Protein AF-A0A2T4XGI4-F1 (afdb_monomer)

Solvent-accessible surface area (backbone atoms only — not comparable to full-atom values): 16717 Å² total; per-residue (Å²): 90,83,57,93,95,45,85,43,82,74,88,81,78,92,73,95,53,73,72,64,52,52,56,51,52,62,65,55,47,58,60,14,45,47,30,29,56,50,33,39,49,50,12,19,56,54,14,16,56,57,54,38,42,53,49,23,42,75,78,65,74,36,59,43,45,83,40,87,79,43,37,41,29,32,76,32,30,36,72,71,67,29,66,71,54,12,50,54,27,38,51,50,39,17,48,33,5,22,39,12,21,59,56,46,46,48,55,6,52,77,56,60,12,38,32,66,33,49,20,67,75,69,69,36,83,83,52,39,63,67,56,45,35,51,51,15,14,49,27,7,22,47,10,28,32,42,9,73,89,65,77,44,64,28,23,89,28,63,46,16,48,52,16,18,42,42,48,75,44,49,65,43,48,48,52,21,49,48,46,21,50,53,40,27,74,74,68,28,26,64,65,58,12,52,40,54,16,33,61,42,30,53,54,43,47,50,46,35,38,76,76,66,68,45,90,71,60,65,69,58,55,52,52,51,40,52,51,24,49,52,55,44,60,72,37,52,70,52,51,56,24,52,78,68,72,67,56,74,49,70,85,75,67,77,78,77,76,71,86,75,77,80,82,80,84,90,80,85,84,90,87,83,89,81,94,82,88,85,87,86,82,88,84,86,90,88,86,83,84,88,85,89,85,78,88,81,88,90,135

Mean predicted aligned error: 13.64 Å

Sequence (299 aa):
MWRAGRWYAPPITPNVTCKNTCKNTCRNLTPLMGATLFTLFLCYLAGAIPSSVWLGKLAYGKDVRDSGSGNAGATNTFRVLGRKAGTVVLLFDFFKGLAATLFISQLAYGWGGGHEAVSSSLGLSWFTETDFLIWCGLMAVLGHMFPVYIGFRGGKGAATACGMLYGIEPISISIALSIFLIVLFTSRYVSLASISSSAAYPFAQLALIYLFGVEIETSFFLFSSVIALMIILKHKSNIGRLMRGTERRVGSGKPGKGSGSDGSEGAGGAGVGSVGAGSEGAGGKGAGSAGAKGSGGTG

Structure (mmCIF, N/CA/C/O backbone):
data_AF-A0A2T4XGI4-F1
#
_entry.id   AF-A0A2T4XGI4-F1
#
loop_
_atom_site.group_PDB
_atom_site.id
_atom_site.type_symbol
_atom_site.label_atom_id
_atom_site.label_alt_id
_atom_site.label_comp_id
_atom_site.label_asym_id
_atom_site.label_entity_id
_atom_site.label_seq_id
_atom_site.pdbx_PDB_ins_code
_atom_site.Cartn_x
_atom_site.Cartn_y
_atom_site.Cartn_z
_atom_site.occupancy
_atom_site.B_iso_or_equiv
_atom_site.auth_seq_id
_atom_site.auth_comp_id
_atom_site.auth_asym_id
_atom_site.auth_atom_id
_atom_site.pdbx_PDB_model_num
ATOM 1 N N . MET A 1 1 ? 30.779 -4.115 -29.184 1.00 43.34 1 MET A N 1
ATOM 2 C CA . MET A 1 1 ? 32.159 -4.525 -28.822 1.00 43.34 1 MET A CA 1
ATOM 3 C C . MET A 1 1 ? 32.229 -4.635 -27.303 1.00 43.34 1 MET A C 1
ATOM 5 O O . MET A 1 1 ? 31.723 -3.738 -26.637 1.00 43.34 1 MET A O 1
ATOM 9 N N . TRP A 1 2 ? 32.754 -5.731 -26.749 1.00 29.92 2 TRP A N 1
ATOM 10 C CA . TRP A 1 2 ? 32.789 -5.950 -25.295 1.00 29.92 2 TRP A CA 1
ATOM 11 C C . TRP A 1 2 ? 34.100 -5.402 -24.712 1.00 29.92 2 TRP A C 1
ATOM 13 O O . TRP A 1 2 ? 35.181 -5.814 -25.131 1.00 29.92 2 TRP A O 1
ATOM 23 N N . ARG A 1 3 ? 34.010 -4.435 -23.791 1.00 41.09 3 ARG A N 1
ATOM 24 C CA . ARG A 1 3 ? 35.142 -3.885 -23.022 1.00 41.09 3 ARG A CA 1
ATOM 25 C C . ARG A 1 3 ? 34.662 -3.534 -21.610 1.00 41.09 3 ARG A C 1
ATOM 27 O O . ARG A 1 3 ? 33.606 -2.929 -21.461 1.00 41.09 3 ARG A O 1
ATOM 34 N N . ALA A 1 4 ? 35.447 -3.905 -20.594 1.00 43.88 4 ALA A N 1
ATOM 35 C CA . ALA A 1 4 ? 35.238 -3.554 -19.182 1.00 43.88 4 ALA A CA 1
ATOM 36 C C . ALA A 1 4 ? 33.822 -3.848 -18.629 1.00 43.88 4 ALA A C 1
ATOM 38 O O . ALA A 1 4 ? 33.201 -2.998 -17.995 1.00 43.88 4 ALA A O 1
ATOM 39 N N . GLY A 1 5 ? 33.293 -5.051 -18.886 1.00 40.59 5 GLY A N 1
ATOM 40 C CA . GLY A 1 5 ? 32.069 -5.537 -18.233 1.00 40.59 5 GLY A CA 1
ATOM 41 C C . GLY A 1 5 ? 30.752 -4.901 -18.698 1.00 40.59 5 GLY A C 1
ATOM 42 O O . GLY A 1 5 ? 29.711 -5.210 -18.128 1.00 40.59 5 GLY A O 1
ATOM 43 N N . ARG A 1 6 ? 30.754 -4.060 -19.741 1.00 37.72 6 ARG A N 1
ATOM 44 C CA . ARG A 1 6 ? 29.536 -3.497 -20.352 1.00 37.72 6 ARG A CA 1
ATOM 45 C C . ARG A 1 6 ? 29.503 -3.689 -21.867 1.00 37.72 6 ARG A C 1
ATOM 47 O O . ARG A 1 6 ? 30.536 -3.757 -22.538 1.00 37.72 6 ARG A O 1
ATOM 54 N N . TRP A 1 7 ? 28.289 -3.795 -22.404 1.00 38.31 7 TRP A N 1
ATOM 55 C CA . TRP A 1 7 ? 28.030 -3.876 -23.838 1.00 38.31 7 TRP A CA 1
ATOM 56 C C . TRP A 1 7 ? 27.999 -2.477 -24.455 1.00 38.31 7 TRP A C 1
ATOM 58 O O . TRP A 1 7 ? 27.169 -1.655 -24.085 1.00 38.31 7 TRP A O 1
ATOM 68 N N . TYR A 1 8 ? 28.884 -2.223 -25.423 1.00 40.72 8 TYR A N 1
ATOM 69 C CA . TYR A 1 8 ? 28.842 -1.018 -26.255 1.00 40.72 8 TYR A CA 1
ATOM 70 C C . TYR A 1 8 ? 28.304 -1.362 -27.648 1.00 40.72 8 TYR A C 1
ATOM 72 O O . TYR A 1 8 ? 28.866 -2.228 -28.338 1.00 40.72 8 TYR A O 1
ATOM 80 N N . ALA A 1 9 ? 27.230 -0.682 -28.061 1.00 40.56 9 ALA A N 1
ATOM 81 C CA . ALA A 1 9 ? 26.699 -0.743 -29.422 1.00 40.56 9 ALA A CA 1
ATOM 82 C C . ALA A 1 9 ? 27.684 -0.086 -30.418 1.00 40.56 9 ALA A C 1
ATOM 84 O O . ALA A 1 9 ? 28.335 0.899 -30.061 1.00 40.56 9 ALA A O 1
ATOM 85 N N . PRO A 1 10 ? 27.851 -0.627 -31.640 1.00 39.72 10 PRO A N 1
ATOM 86 C CA . PRO A 1 10 ? 28.714 -0.022 -32.655 1.00 39.72 10 PRO A CA 1
ATOM 87 C C . PRO A 1 10 ? 28.136 1.317 -33.157 1.00 39.72 10 PRO A C 1
ATOM 89 O O . PRO A 1 10 ? 26.918 1.506 -33.113 1.00 39.72 10 PRO A O 1
ATOM 92 N N . PRO A 1 11 ? 28.980 2.248 -33.645 1.00 40.28 11 PRO A N 1
ATOM 93 C CA . PRO A 1 11 ? 28.509 3.533 -34.148 1.00 40.28 11 PRO A CA 1
ATOM 94 C C . PRO A 1 11 ? 27.657 3.320 -35.405 1.00 40.28 11 PRO A C 1
ATOM 96 O O . PRO A 1 11 ? 28.089 2.682 -36.365 1.00 40.28 11 PRO A O 1
ATOM 99 N N . ILE A 1 12 ? 26.433 3.847 -35.382 1.00 48.16 12 ILE A N 1
ATOM 100 C CA . ILE A 1 12 ? 25.482 3.767 -36.492 1.00 48.16 12 ILE A CA 1
ATOM 101 C C . ILE A 1 12 ? 25.896 4.808 -37.539 1.00 48.16 12 ILE A C 1
ATOM 103 O O . ILE A 1 12 ? 25.844 6.009 -37.279 1.00 48.16 12 ILE A O 1
ATOM 107 N N . THR A 1 13 ? 26.315 4.361 -38.722 1.00 39.12 13 THR A N 1
ATOM 108 C CA . THR A 1 13 ? 26.478 5.241 -39.886 1.00 39.12 13 THR A CA 1
ATOM 109 C C . THR A 1 13 ? 25.100 5.646 -40.424 1.00 39.12 13 THR A C 1
ATOM 111 O O . THR A 1 13 ? 24.183 4.820 -40.457 1.00 39.12 13 THR A O 1
ATOM 114 N N . PRO A 1 14 ? 24.899 6.906 -40.852 1.00 49.31 14 PRO A N 1
ATOM 115 C CA . PRO A 1 14 ? 23.595 7.358 -41.302 1.00 49.31 14 PRO A CA 1
ATOM 116 C C . PRO A 1 14 ? 23.431 6.995 -42.778 1.00 49.31 14 PRO A C 1
ATOM 118 O O . PRO A 1 14 ? 24.026 7.633 -43.641 1.00 49.31 14 PRO A O 1
ATOM 121 N N . ASN A 1 15 ? 22.620 5.985 -43.099 1.00 41.28 15 ASN A N 1
ATOM 122 C CA . ASN A 1 15 ? 22.143 5.835 -44.473 1.00 41.28 15 ASN A CA 1
ATOM 123 C C . ASN A 1 15 ? 20.698 5.318 -44.556 1.00 41.28 15 ASN A C 1
ATOM 125 O O . ASN A 1 15 ? 20.366 4.219 -44.125 1.00 41.28 15 ASN A O 1
ATOM 129 N N . VAL A 1 16 ? 19.849 6.174 -45.135 1.00 45.56 16 VAL A N 1
ATOM 130 C CA . VAL A 1 16 ? 18.602 5.886 -45.867 1.00 45.56 16 VAL A CA 1
ATOM 131 C C . VAL A 1 16 ? 17.674 4.815 -45.263 1.00 45.56 16 VAL A C 1
ATOM 133 O O . VAL A 1 16 ? 17.470 3.758 -45.845 1.00 45.56 16 VAL A O 1
ATOM 136 N N . THR A 1 17 ? 17.030 5.080 -44.120 1.00 44.84 17 THR A N 1
ATOM 137 C CA . THR A 1 17 ? 15.883 4.249 -43.656 1.00 44.84 17 THR A CA 1
ATOM 138 C C . THR A 1 17 ? 14.854 4.991 -42.789 1.00 44.84 17 THR A C 1
ATOM 140 O O . THR A 1 17 ? 14.024 4.379 -42.128 1.00 44.84 17 THR A O 1
ATOM 143 N N . CYS A 1 18 ? 14.825 6.326 -42.805 1.00 46.09 18 CYS A N 1
ATOM 144 C CA . CYS A 1 18 ? 14.011 7.086 -41.844 1.00 46.09 18 CYS A CA 1
ATOM 145 C C . CYS A 1 18 ? 12.478 6.921 -42.026 1.00 46.09 18 CYS A C 1
ATOM 147 O O . CYS A 1 18 ? 11.729 6.982 -41.054 1.00 46.09 18 CYS A O 1
ATOM 149 N N . LYS A 1 19 ? 11.973 6.632 -43.239 1.00 40.97 19 LYS A N 1
ATOM 150 C CA . LYS A 1 19 ? 10.514 6.527 -43.488 1.00 40.97 19 LYS A CA 1
ATOM 151 C C . LYS A 1 19 ? 9.885 5.175 -43.123 1.00 40.97 19 LYS A C 1
ATOM 153 O O . LYS A 1 19 ? 8.769 5.156 -42.609 1.00 40.97 19 LYS A O 1
ATOM 158 N N . ASN A 1 20 ? 10.576 4.060 -43.365 1.00 43.47 20 ASN A N 1
ATOM 159 C CA . ASN A 1 20 ? 10.018 2.722 -43.120 1.00 43.47 20 ASN A CA 1
ATOM 160 C C . ASN A 1 20 ? 10.212 2.272 -41.665 1.00 43.47 20 ASN A C 1
ATOM 162 O O . ASN A 1 20 ? 9.322 1.641 -41.100 1.00 43.47 20 ASN A O 1
ATOM 166 N N . THR A 1 21 ? 11.313 2.678 -41.027 1.00 47.81 21 THR A N 1
ATOM 167 C CA . THR A 1 21 ? 11.555 2.411 -39.603 1.00 47.81 21 THR A CA 1
ATOM 168 C C . THR A 1 21 ? 10.576 3.190 -38.726 1.00 47.81 21 THR A C 1
ATOM 170 O O . THR A 1 21 ? 9.969 2.602 -37.845 1.00 47.81 21 THR A O 1
ATOM 173 N N . CYS A 1 22 ? 10.293 4.462 -39.032 1.00 46.75 22 CYS A N 1
ATOM 174 C CA . CYS A 1 22 ? 9.324 5.260 -38.270 1.00 46.75 22 CYS A CA 1
ATOM 175 C C . CYS A 1 22 ? 7.896 4.672 -38.330 1.00 46.75 22 CYS A C 1
ATOM 177 O O . CYS A 1 22 ? 7.225 4.555 -37.308 1.00 46.75 22 CYS A O 1
ATOM 179 N N . LYS A 1 23 ? 7.456 4.184 -39.502 1.00 42.03 23 LYS A N 1
ATOM 180 C CA . LYS A 1 23 ? 6.147 3.517 -39.649 1.00 42.03 23 LYS A CA 1
ATOM 181 C C . LYS A 1 23 ? 6.052 2.185 -38.896 1.00 42.03 23 LYS A C 1
ATOM 183 O O . LYS A 1 23 ? 5.007 1.907 -38.317 1.00 42.03 23 LYS A O 1
ATOM 188 N N . ASN A 1 24 ? 7.111 1.375 -38.888 1.00 45.38 24 ASN A N 1
ATOM 189 C CA . ASN A 1 24 ? 7.116 0.087 -38.186 1.00 45.38 24 ASN A CA 1
ATOM 190 C C . ASN A 1 24 ? 7.295 0.247 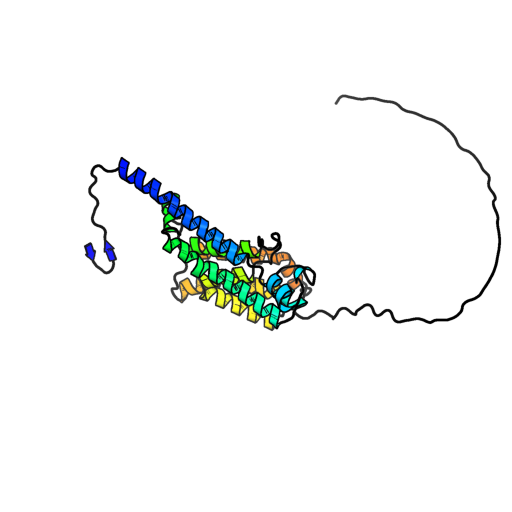-36.668 1.00 45.38 24 ASN A C 1
ATOM 192 O O . ASN A 1 24 ? 6.647 -0.467 -35.908 1.00 45.38 24 ASN A O 1
ATOM 196 N N . THR A 1 25 ? 8.079 1.230 -36.218 1.00 50.91 25 THR A N 1
ATOM 197 C CA . THR A 1 25 ? 8.202 1.590 -34.799 1.00 50.91 25 THR A CA 1
ATOM 198 C C . THR A 1 25 ? 6.865 2.110 -34.260 1.00 50.91 25 THR A C 1
ATOM 200 O O . THR A 1 25 ? 6.345 1.551 -33.301 1.00 50.91 25 THR A O 1
ATOM 203 N N . CYS A 1 26 ? 6.203 3.060 -34.934 1.00 48.06 26 CYS A N 1
ATOM 204 C CA . CYS A 1 26 ? 4.871 3.530 -34.519 1.00 48.06 26 CYS A CA 1
ATOM 205 C C . CYS A 1 26 ? 3.787 2.434 -34.545 1.00 48.06 26 CYS A C 1
ATOM 207 O O . CYS A 1 26 ? 2.858 2.482 -33.743 1.00 48.06 26 CYS A O 1
ATOM 209 N N . ARG A 1 27 ? 3.893 1.438 -35.438 1.00 50.53 27 ARG A N 1
ATOM 210 C CA . ARG A 1 27 ? 2.933 0.323 -35.541 1.00 50.53 27 ARG A CA 1
ATOM 211 C C . ARG A 1 27 ? 3.130 -0.751 -34.461 1.00 50.53 27 ARG A C 1
ATOM 213 O O . ARG A 1 27 ? 2.172 -1.447 -34.139 1.00 50.53 27 ARG A O 1
ATOM 220 N N . ASN A 1 28 ? 4.330 -0.851 -33.890 1.00 55.06 28 ASN A N 1
ATOM 221 C CA . ASN A 1 28 ? 4.639 -1.773 -32.797 1.00 55.06 28 ASN A CA 1
ATOM 222 C C . ASN A 1 28 ? 4.495 -1.132 -31.409 1.00 55.06 28 ASN A C 1
ATOM 224 O O . ASN A 1 28 ? 4.366 -1.866 -30.444 1.00 55.06 28 ASN A O 1
ATOM 228 N N . LEU A 1 29 ? 4.457 0.199 -31.278 1.00 59.03 29 LEU A N 1
ATOM 229 C CA . LEU A 1 29 ? 4.291 0.869 -29.977 1.00 59.03 29 LEU A CA 1
ATOM 230 C C . LEU A 1 29 ? 2.862 0.767 -29.405 1.00 59.03 29 LEU A C 1
ATOM 232 O O . LEU A 1 29 ? 2.684 0.661 -28.192 1.00 59.03 29 LEU A O 1
ATOM 236 N N . THR A 1 30 ? 1.833 0.747 -30.257 1.00 67.12 30 THR A N 1
ATOM 237 C CA . THR A 1 30 ? 0.426 0.637 -29.832 1.00 67.12 30 THR A CA 1
ATOM 238 C C . THR A 1 30 ? 0.085 -0.655 -29.071 1.00 67.12 30 THR A C 1
ATOM 240 O O . THR A 1 30 ? -0.559 -0.545 -28.024 1.00 67.12 30 THR A O 1
ATOM 243 N N . PRO A 1 31 ? 0.507 -1.868 -29.491 1.00 72.75 31 PRO A N 1
ATOM 244 C CA . PRO A 1 31 ? 0.270 -3.077 -28.700 1.00 72.75 31 PRO A CA 1
ATOM 245 C C . PRO A 1 31 ? 1.057 -3.099 -27.378 1.00 72.75 31 PRO A C 1
ATOM 247 O O . PRO A 1 31 ? 0.547 -3.626 -26.392 1.00 72.75 31 PRO A O 1
ATOM 250 N N . LEU A 1 32 ? 2.241 -2.474 -27.315 1.00 82.06 32 LEU A N 1
ATOM 251 C CA . LEU A 1 32 ? 3.064 -2.425 -26.094 1.00 82.06 32 LEU A CA 1
ATOM 252 C C . LEU A 1 32 ? 2.442 -1.502 -25.037 1.00 82.06 32 LEU A C 1
ATOM 254 O O . LEU A 1 32 ? 2.335 -1.874 -23.869 1.00 82.06 32 LEU A O 1
ATOM 258 N N . MET A 1 33 ? 1.930 -0.336 -25.451 1.00 86.31 33 MET A N 1
ATOM 259 C CA . MET A 1 33 ? 1.117 0.512 -24.569 1.00 86.31 33 MET A CA 1
ATOM 260 C C . MET A 1 33 ? -0.158 -0.208 -24.111 1.00 86.31 33 MET A C 1
ATOM 262 O O . MET A 1 33 ? -0.546 -0.093 -22.947 1.00 86.31 33 MET A O 1
ATOM 266 N N . GLY A 1 34 ? -0.787 -0.979 -25.004 1.00 90.31 34 GLY A N 1
ATOM 267 C CA . GLY A 1 34 ? -1.936 -1.823 -24.678 1.00 90.31 34 GLY A CA 1
ATOM 268 C C . GLY A 1 34 ? -1.628 -2.825 -23.563 1.00 90.31 34 GLY A C 1
ATOM 269 O O . GLY A 1 34 ? -2.397 -2.920 -22.607 1.00 90.31 34 GLY A O 1
ATOM 270 N N . ALA A 1 35 ? -0.480 -3.504 -23.627 1.00 91.81 35 ALA A N 1
ATOM 271 C CA . ALA A 1 35 ? -0.028 -4.431 -22.589 1.00 91.81 35 ALA A CA 1
ATOM 272 C C . ALA A 1 35 ? 0.182 -3.742 -21.229 1.00 91.81 35 ALA A C 1
ATOM 274 O O . ALA A 1 35 ? -0.249 -4.266 -20.196 1.00 91.81 35 ALA A O 1
ATOM 275 N N . THR A 1 36 ? 0.781 -2.547 -21.214 1.00 93.75 36 THR A N 1
ATOM 276 C CA . THR A 1 36 ? 0.968 -1.757 -19.985 1.00 93.75 36 THR A CA 1
ATOM 277 C C . THR A 1 36 ? -0.372 -1.366 -19.361 1.00 93.75 36 THR A C 1
ATOM 279 O O . THR A 1 36 ? -0.598 -1.611 -18.175 1.00 93.75 36 THR A O 1
ATOM 282 N N . LEU A 1 37 ? -1.290 -0.803 -20.152 1.00 95.06 37 LEU A N 1
ATOM 283 C CA . LEU A 1 37 ? -2.614 -0.389 -19.670 1.00 95.06 37 LEU A CA 1
ATOM 284 C C . LEU A 1 37 ? -3.445 -1.579 -19.190 1.00 95.06 37 LEU A C 1
ATOM 286 O O . LEU A 1 37 ? -4.099 -1.503 -18.149 1.00 95.06 37 LEU A O 1
ATOM 290 N N . PHE A 1 38 ? -3.390 -2.693 -19.917 1.00 96.06 38 PHE A N 1
ATOM 291 C CA . PHE A 1 38 ? -4.077 -3.915 -19.527 1.00 96.06 38 PHE A CA 1
ATOM 292 C C . PHE A 1 38 ? -3.523 -4.472 -18.211 1.00 96.06 38 PHE A C 1
ATOM 294 O O . PHE A 1 38 ? -4.295 -4.849 -17.334 1.00 96.06 38 PHE A O 1
ATOM 301 N N . THR A 1 39 ? -2.206 -4.426 -18.005 1.00 97.38 39 THR A N 1
ATOM 302 C CA . THR A 1 39 ? -1.589 -4.836 -16.734 1.00 97.38 39 THR A CA 1
ATOM 303 C C . THR A 1 39 ? -2.027 -3.942 -15.572 1.00 97.38 39 THR A C 1
ATOM 305 O O . THR A 1 39 ? -2.404 -4.453 -14.519 1.00 97.38 39 THR A O 1
ATOM 308 N N . LEU A 1 40 ? -2.069 -2.617 -15.758 1.00 98.00 40 LEU A N 1
ATOM 309 C CA . LEU A 1 40 ? -2.595 -1.691 -14.743 1.00 98.00 40 LEU A CA 1
ATOM 310 C C . LEU A 1 40 ? -4.056 -2.000 -14.388 1.00 98.00 40 LEU A C 1
ATOM 312 O O . LEU A 1 40 ? -4.435 -1.971 -13.214 1.00 98.00 40 LEU A O 1
ATOM 316 N N . PHE A 1 41 ? -4.864 -2.354 -15.387 1.00 98.19 41 PHE A N 1
ATOM 317 C CA . PHE A 1 41 ? -6.237 -2.799 -15.176 1.00 98.19 41 PHE A CA 1
ATOM 318 C C . PHE A 1 41 ? -6.309 -4.118 -14.386 1.00 98.19 41 PHE A C 1
ATOM 320 O O . PHE A 1 41 ? -7.107 -4.225 -13.454 1.00 98.19 41 PHE A O 1
ATOM 327 N N . LEU A 1 42 ? -5.442 -5.095 -14.672 1.00 98.25 42 LEU A N 1
ATOM 328 C CA . LEU A 1 42 ? -5.346 -6.333 -13.887 1.00 98.25 42 LEU A CA 1
ATOM 329 C C . LEU A 1 42 ? -4.936 -6.064 -12.431 1.00 98.25 42 LEU A C 1
ATOM 331 O O . LEU A 1 42 ? -5.526 -6.642 -11.516 1.00 98.25 42 LEU A O 1
ATOM 335 N N . CYS A 1 43 ? -3.994 -5.146 -12.193 1.00 98.56 43 CYS A N 1
ATOM 336 C CA . CYS A 1 43 ? -3.622 -4.704 -10.845 1.00 98.56 43 CYS A CA 1
ATOM 337 C C . CYS A 1 43 ? -4.825 -4.113 -10.091 1.00 98.56 43 CYS A C 1
ATOM 339 O O . CYS A 1 43 ? -5.050 -4.447 -8.924 1.00 98.56 43 CYS A O 1
ATOM 341 N N . TYR A 1 44 ? -5.641 -3.293 -10.763 1.00 98.69 44 TYR A N 1
ATOM 342 C CA . TYR A 1 44 ? -6.895 -2.780 -10.205 1.00 98.69 44 TYR A CA 1
ATOM 343 C C . TYR A 1 44 ? -7.871 -3.909 -9.854 1.00 98.69 44 TYR A C 1
ATOM 345 O O . TYR A 1 44 ? -8.379 -3.949 -8.731 1.00 98.69 44 TYR A O 1
ATOM 353 N N . LEU A 1 45 ? -8.104 -4.857 -10.767 1.00 98.50 45 LEU A N 1
ATOM 354 C CA . LEU A 1 45 ? -9.023 -5.977 -10.539 1.00 98.50 45 LEU A CA 1
ATOM 355 C C . LEU A 1 45 ? -8.578 -6.885 -9.388 1.00 98.50 45 LEU A C 1
ATOM 357 O O . LEU A 1 45 ? -9.421 -7.326 -8.603 1.00 98.50 45 LEU A O 1
ATOM 361 N N . ALA A 1 46 ? -7.273 -7.132 -9.259 1.00 98.31 46 ALA A N 1
ATOM 362 C CA . ALA A 1 46 ? -6.703 -7.889 -8.149 1.00 98.31 46 ALA A CA 1
ATOM 363 C C . ALA A 1 46 ? -6.863 -7.143 -6.814 1.00 98.31 46 ALA A C 1
ATOM 365 O O . ALA A 1 46 ? -7.289 -7.721 -5.811 1.00 98.31 46 ALA A O 1
ATOM 366 N N . GLY A 1 47 ? -6.603 -5.833 -6.799 1.00 97.75 47 GLY A N 1
ATOM 367 C CA . GLY A 1 47 ? -6.853 -4.987 -5.633 1.00 97.75 47 GLY A CA 1
ATOM 368 C C . GLY A 1 47 ? -8.331 -4.907 -5.243 1.00 97.75 47 GLY A C 1
ATOM 369 O O . GLY A 1 47 ? -8.661 -4.872 -4.053 1.00 97.75 47 GLY A O 1
ATOM 370 N N . ALA A 1 48 ? -9.223 -4.941 -6.235 1.00 98.00 48 ALA A N 1
ATOM 371 C CA . ALA A 1 48 ? -10.669 -4.867 -6.067 1.00 98.00 48 ALA A CA 1
ATOM 372 C C . ALA A 1 48 ? -11.282 -6.090 -5.384 1.00 98.00 48 ALA A C 1
ATOM 374 O O . ALA A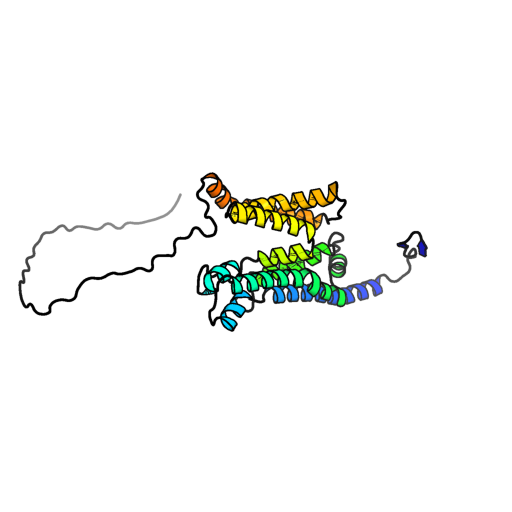 1 48 ? -12.425 -6.003 -4.940 1.00 98.00 48 ALA A O 1
ATOM 375 N N . ILE A 1 49 ? -10.546 -7.198 -5.230 1.00 97.94 49 ILE A N 1
ATOM 376 C CA . ILE A 1 49 ? -11.040 -8.386 -4.527 1.00 97.94 49 ILE A CA 1
ATOM 377 C C . ILE A 1 49 ? -11.461 -7.994 -3.092 1.00 97.94 49 ILE A C 1
ATOM 379 O O . ILE A 1 49 ? -10.613 -7.577 -2.284 1.00 97.94 49 ILE A O 1
ATOM 383 N N . PRO A 1 50 ? -12.761 -8.105 -2.748 1.00 95.62 50 PRO A N 1
ATOM 384 C CA . PRO A 1 50 ? -13.320 -7.587 -1.506 1.00 95.62 50 PRO A CA 1
ATOM 385 C C . PRO A 1 50 ? -13.199 -8.634 -0.391 1.00 95.62 50 PRO A C 1
ATOM 387 O O . PRO A 1 50 ? -14.192 -9.173 0.103 1.00 95.62 50 PRO A O 1
ATOM 390 N N . SER A 1 51 ? -11.956 -8.906 0.004 1.00 96.38 51 SER A N 1
ATOM 391 C CA . SER A 1 51 ? -11.546 -9.920 0.989 1.00 96.38 51 SER A CA 1
ATOM 392 C C . SER A 1 51 ? -12.439 -9.973 2.238 1.00 96.38 51 SER A C 1
ATOM 394 O O . SER A 1 51 ? -12.887 -11.043 2.643 1.00 96.38 51 SER A O 1
ATOM 396 N N . SER A 1 52 ? -12.763 -8.817 2.821 1.00 95.94 52 SER A N 1
ATOM 397 C CA . SER A 1 52 ? -13.584 -8.707 4.031 1.00 95.94 52 SER A CA 1
ATOM 398 C C . SER A 1 52 ? -15.053 -9.091 3.830 1.00 95.94 52 SER A C 1
ATOM 400 O O . SER A 1 52 ? -15.643 -9.718 4.711 1.00 95.94 52 SER A O 1
ATOM 402 N N . VAL A 1 53 ? -15.635 -8.753 2.676 1.00 96.25 53 VAL A N 1
ATOM 403 C CA . VAL A 1 53 ? -17.031 -9.064 2.339 1.00 96.25 53 VAL A CA 1
ATOM 404 C C . VAL A 1 53 ? -17.163 -10.532 1.965 1.00 96.25 53 VAL A C 1
ATOM 406 O O . VAL A 1 53 ? -18.070 -11.200 2.455 1.00 96.25 53 VAL A O 1
ATOM 409 N N . TRP A 1 54 ? -16.251 -11.052 1.138 1.00 95.94 54 TRP A N 1
ATOM 410 C CA . TRP A 1 54 ? -16.249 -12.466 0.761 1.00 95.94 54 TRP A CA 1
ATOM 411 C C . TRP A 1 54 ? -16.018 -13.362 1.971 1.00 95.94 54 TRP A C 1
ATOM 413 O O . TRP A 1 54 ? -16.812 -14.270 2.196 1.00 95.94 54 TRP A O 1
ATOM 423 N N . LEU A 1 55 ? -15.015 -13.065 2.807 1.00 96.31 55 LEU A N 1
ATOM 424 C CA . LEU A 1 55 ? -14.789 -13.835 4.030 1.00 96.31 55 LEU A CA 1
ATOM 425 C C . LEU A 1 55 ? -16.005 -13.775 4.963 1.00 96.31 55 LEU A C 1
ATOM 427 O O . LEU A 1 55 ? -16.425 -14.805 5.481 1.00 96.31 55 LEU A O 1
ATOM 431 N N . GLY A 1 56 ? -16.593 -12.592 5.163 1.00 95.00 56 GLY A N 1
ATOM 432 C CA . GLY A 1 56 ? -17.769 -12.440 6.018 1.00 95.00 56 GLY A CA 1
ATOM 433 C C . GLY A 1 56 ? -18.976 -13.236 5.522 1.00 95.00 56 GLY A C 1
ATOM 434 O O . GLY A 1 56 ? -19.587 -13.972 6.297 1.00 95.00 56 GLY A O 1
ATOM 435 N N . LYS A 1 57 ? -19.299 -13.146 4.228 1.00 94.62 57 LYS A N 1
ATOM 436 C CA . LYS A 1 57 ? -20.450 -13.852 3.649 1.00 94.62 57 LYS A CA 1
ATOM 437 C C . LYS A 1 57 ? -20.235 -15.361 3.588 1.00 94.62 57 LYS A C 1
ATOM 439 O O . LYS A 1 57 ? -21.130 -16.099 3.977 1.00 94.62 57 LYS A O 1
ATOM 444 N N . LEU A 1 58 ? -19.062 -15.808 3.141 1.00 94.62 58 LEU A N 1
ATOM 445 C CA . LEU A 1 58 ? -18.790 -17.228 2.905 1.00 94.62 58 LEU A CA 1
ATOM 446 C C . LEU A 1 58 ? -18.521 -18.002 4.199 1.00 94.62 58 LEU A C 1
ATOM 448 O O . LEU A 1 58 ? -19.016 -19.111 4.348 1.00 94.62 58 LEU A O 1
ATOM 452 N N . ALA A 1 59 ? -17.755 -17.433 5.136 1.00 94.00 59 ALA A N 1
ATOM 453 C CA . ALA A 1 59 ? -17.363 -18.146 6.355 1.00 94.00 59 ALA A CA 1
ATOM 454 C C . ALA A 1 59 ? -18.258 -17.838 7.567 1.00 94.00 59 ALA A C 1
ATOM 456 O O . ALA A 1 59 ? -18.290 -18.627 8.508 1.00 94.00 59 ALA A O 1
ATOM 457 N N . TYR A 1 60 ? -18.970 -16.703 7.570 1.00 93.06 60 TYR A N 1
ATOM 458 C CA . TYR A 1 60 ? -19.757 -16.247 8.726 1.00 93.06 60 TYR A CA 1
ATOM 459 C C . TYR A 1 60 ? -21.215 -15.887 8.396 1.00 93.06 60 TYR A C 1
ATOM 461 O O . TYR A 1 60 ? -21.952 -15.498 9.302 1.00 93.06 60 TYR A O 1
ATOM 469 N N . GLY A 1 61 ? -21.639 -15.976 7.128 1.00 93.06 61 GLY A N 1
ATOM 470 C CA . GLY A 1 61 ? -23.000 -15.638 6.699 1.00 93.06 61 GLY A CA 1
ATOM 471 C C . GLY A 1 61 ? -23.392 -14.168 6.896 1.00 93.06 61 GLY A C 1
ATOM 472 O O . GLY A 1 61 ? -24.580 -13.860 6.932 1.00 93.06 61 GLY A O 1
ATOM 473 N N . LYS A 1 62 ? -22.427 -13.250 7.067 1.00 90.81 62 LYS A N 1
ATOM 474 C CA . LYS A 1 62 ? -22.680 -11.830 7.380 1.00 90.81 62 LYS A CA 1
ATOM 475 C C . LYS A 1 62 ? -21.851 -10.900 6.502 1.00 90.81 62 LYS A C 1
ATOM 477 O O . LYS A 1 62 ? -20.636 -11.057 6.402 1.00 90.81 62 LYS A O 1
ATOM 482 N N . ASP A 1 63 ? -22.475 -9.879 5.919 1.00 94.31 63 ASP A N 1
ATOM 483 C CA . ASP A 1 63 ? -21.727 -8.786 5.293 1.00 94.31 63 ASP A CA 1
ATOM 484 C C . ASP A 1 63 ? -21.175 -7.866 6.390 1.00 94.31 63 ASP A C 1
ATOM 486 O O . ASP A 1 63 ? -21.913 -7.302 7.197 1.00 94.31 63 ASP A O 1
ATOM 490 N N . VAL A 1 64 ? -19.851 -7.704 6.438 1.00 93.38 64 VAL A N 1
ATOM 491 C CA . VAL A 1 64 ? -19.199 -6.858 7.449 1.00 93.38 64 VAL A CA 1
ATOM 492 C C . VAL A 1 64 ? -19.610 -5.389 7.345 1.00 93.38 64 VAL A C 1
ATOM 494 O O . VAL A 1 64 ? -19.448 -4.648 8.314 1.00 93.38 64 VAL A O 1
ATOM 497 N N . ARG A 1 65 ? -20.124 -4.947 6.191 1.00 93.56 65 ARG A N 1
ATOM 498 C CA . ARG A 1 65 ? -20.550 -3.559 5.958 1.00 93.56 65 ARG A CA 1
ATOM 499 C C . ARG A 1 65 ? -21.864 -3.207 6.652 1.00 93.56 65 ARG A C 1
ATOM 501 O O . ARG A 1 65 ? -22.102 -2.032 6.903 1.00 93.56 65 ARG A O 1
ATOM 508 N N . ASP A 1 66 ? -22.654 -4.199 7.045 1.00 93.38 66 ASP A N 1
ATOM 509 C CA . ASP A 1 66 ? -23.931 -3.973 7.733 1.00 93.38 66 ASP A CA 1
ATOM 510 C C . ASP A 1 66 ? -23.739 -3.769 9.246 1.00 93.38 66 ASP A C 1
ATOM 512 O O . ASP A 1 66 ? -24.691 -3.715 10.021 1.00 93.38 66 ASP A O 1
ATOM 516 N N . SER A 1 67 ? -22.491 -3.710 9.718 1.00 92.19 67 SER A N 1
ATOM 517 C CA . SER A 1 67 ? -22.162 -3.635 11.140 1.00 92.19 67 SER A CA 1
ATOM 518 C C . SER A 1 67 ? -20.875 -2.850 11.410 1.00 92.19 67 SER A C 1
ATOM 520 O O . SER A 1 67 ? -20.022 -2.630 10.542 1.00 92.19 67 SER A O 1
ATOM 522 N N . GLY A 1 68 ? -20.711 -2.425 12.665 1.00 88.69 68 GLY A N 1
ATOM 523 C CA . GLY A 1 68 ? -19.528 -1.700 13.118 1.00 88.69 68 GLY A CA 1
ATOM 524 C C . GLY A 1 68 ? -19.397 -0.325 12.459 1.00 88.69 68 GLY A C 1
ATOM 525 O O . GLY A 1 68 ? -20.246 0.540 12.622 1.00 88.69 68 GLY A O 1
ATOM 526 N N . SER A 1 69 ? -18.292 -0.105 11.747 1.00 84.69 69 SER A N 1
ATOM 527 C CA . SER A 1 69 ? -18.025 1.147 11.019 1.00 84.69 69 SER A CA 1
ATOM 528 C C . SER A 1 69 ? -18.582 1.179 9.594 1.00 84.69 69 SER A C 1
ATOM 530 O O . SER A 1 69 ? -18.395 2.181 8.911 1.00 84.69 69 SER A O 1
ATOM 532 N N . GLY A 1 70 ? -19.140 0.067 9.112 1.00 88.88 70 GLY A N 1
ATOM 533 C CA . GLY A 1 70 ? -19.636 -0.085 7.742 1.00 88.88 70 GLY A CA 1
ATOM 534 C C . GLY A 1 70 ? -18.572 -0.174 6.638 1.00 88.88 70 GLY A C 1
ATOM 535 O O . GLY A 1 70 ? -18.903 -0.395 5.479 1.00 88.88 70 GLY A O 1
ATOM 536 N N . ASN A 1 71 ? -17.281 -0.047 6.969 1.00 90.50 71 ASN A N 1
ATOM 537 C CA . ASN A 1 71 ? -16.193 -0.154 5.990 1.00 90.50 71 ASN A CA 1
ATOM 538 C C . ASN A 1 71 ? -15.842 -1.615 5.664 1.00 90.50 71 ASN A C 1
ATOM 540 O O . ASN A 1 71 ? -15.758 -2.455 6.565 1.00 90.50 71 ASN A O 1
ATOM 544 N N . ALA A 1 72 ? -15.504 -1.889 4.401 1.00 92.06 72 ALA A N 1
ATOM 545 C CA . ALA A 1 72 ? -15.070 -3.205 3.925 1.00 92.06 72 ALA A CA 1
ATOM 546 C C . ALA A 1 72 ? -13.556 -3.436 4.116 1.00 92.06 72 ALA A C 1
ATOM 548 O O . ALA A 1 72 ? -12.827 -3.680 3.158 1.00 92.06 72 ALA A O 1
ATOM 549 N N . GLY A 1 73 ? -13.057 -3.356 5.354 1.00 92.50 73 GLY A N 1
ATOM 550 C CA . GLY A 1 73 ? -11.632 -3.570 5.640 1.00 92.50 73 GLY A CA 1
ATOM 551 C C . GLY A 1 73 ? -11.354 -4.233 6.987 1.00 92.50 73 GLY A C 1
ATOM 552 O O . GLY A 1 73 ? -12.226 -4.298 7.857 1.00 92.50 73 GLY A O 1
ATOM 553 N N . ALA A 1 74 ? -10.104 -4.666 7.180 1.00 93.00 74 ALA A N 1
ATOM 554 C CA . ALA A 1 74 ? -9.668 -5.467 8.328 1.00 93.00 74 ALA A CA 1
ATOM 555 C C . ALA A 1 74 ? -10.083 -4.900 9.694 1.00 93.00 74 ALA A C 1
ATOM 557 O O . ALA A 1 74 ? -10.565 -5.638 10.545 1.00 93.00 74 ALA A O 1
ATOM 558 N N . THR A 1 75 ? -9.962 -3.586 9.923 1.00 89.94 75 THR A N 1
ATOM 559 C CA . THR A 1 75 ? -10.341 -2.973 11.212 1.00 89.94 75 THR A CA 1
ATOM 560 C C . THR A 1 75 ? -11.820 -3.164 11.543 1.00 89.94 75 THR A C 1
ATOM 562 O O . THR A 1 75 ? -12.171 -3.297 12.713 1.00 89.94 75 THR A O 1
ATOM 565 N N . ASN A 1 76 ? -12.701 -3.155 10.541 1.00 92.06 76 ASN A N 1
ATOM 566 C CA . ASN A 1 76 ? -14.115 -3.427 10.766 1.00 92.06 76 ASN A CA 1
ATOM 567 C C . ASN A 1 76 ? -14.347 -4.921 11.001 1.00 92.06 76 ASN A C 1
ATOM 569 O O . ASN A 1 76 ? -15.021 -5.289 11.957 1.00 92.06 76 ASN A O 1
ATOM 573 N N . THR A 1 77 ? -13.687 -5.776 10.219 1.00 95.00 77 THR A N 1
ATOM 574 C CA . THR A 1 77 ? -13.702 -7.231 10.413 1.00 95.00 77 THR A CA 1
ATOM 575 C C . THR A 1 77 ? -13.246 -7.630 11.819 1.00 95.00 77 THR A C 1
ATOM 577 O O . THR A 1 77 ? -13.908 -8.439 12.459 1.00 95.00 77 THR A O 1
ATOM 580 N N . PHE A 1 78 ? -12.193 -7.004 12.358 1.00 92.62 78 PHE A N 1
ATOM 581 C CA . PHE A 1 78 ? -11.740 -7.209 13.73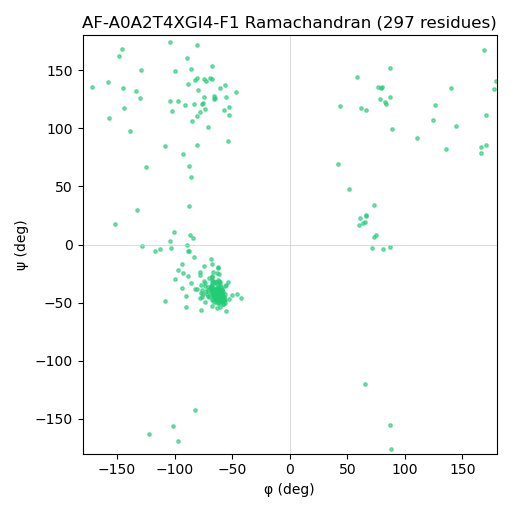9 1.00 92.62 78 PHE A CA 1
ATOM 582 C C . PHE A 1 78 ? -12.836 -6.927 14.774 1.00 92.62 78 PHE A C 1
ATOM 584 O O . PHE A 1 78 ? -12.890 -7.606 15.797 1.00 92.62 78 PHE A O 1
ATOM 591 N N . ARG A 1 79 ? -13.698 -5.933 14.519 1.00 88.88 79 ARG A N 1
ATOM 592 C CA . ARG A 1 79 ? -14.807 -5.562 15.413 1.00 88.88 79 ARG A CA 1
ATOM 593 C C . ARG A 1 79 ? -16.020 -6.474 15.259 1.00 88.88 79 ARG A C 1
ATOM 595 O O . ARG A 1 79 ? -16.661 -6.764 16.258 1.00 88.88 79 ARG A O 1
ATOM 602 N N . VAL A 1 80 ? -16.339 -6.881 14.031 1.00 93.56 80 VAL A N 1
ATOM 603 C CA . VAL A 1 80 ? -17.576 -7.614 13.712 1.00 93.56 80 VAL A CA 1
ATOM 604 C C . VAL A 1 80 ? -17.395 -9.130 13.827 1.00 93.56 80 VAL A C 1
ATOM 606 O O . VAL A 1 80 ? -18.242 -9.803 14.402 1.00 93.56 80 VAL A O 1
ATOM 609 N N . LEU A 1 81 ? -16.293 -9.671 13.298 1.00 93.88 81 LEU A N 1
ATOM 610 C CA . LEU A 1 81 ? -16.036 -11.116 13.180 1.00 93.88 81 LEU A CA 1
ATOM 611 C C . LEU A 1 81 ? -14.876 -11.602 14.070 1.00 93.88 81 LEU A C 1
ATOM 613 O O . LEU A 1 81 ? -14.591 -12.796 14.143 1.00 93.88 81 LEU A O 1
ATOM 617 N N . GLY A 1 82 ? -14.201 -10.683 14.765 1.00 93.50 82 GLY A N 1
ATOM 618 C CA . GLY A 1 82 ? -13.152 -10.992 15.733 1.00 93.50 82 GLY A CA 1
ATOM 619 C C . GLY A 1 82 ? -11.743 -11.113 15.145 1.00 93.50 82 GLY A C 1
ATOM 620 O O . GLY A 1 82 ? -11.484 -10.855 13.967 1.00 93.50 82 GLY A O 1
ATOM 621 N N . ARG A 1 83 ? -10.791 -11.486 16.014 1.00 93.44 83 ARG A N 1
ATOM 622 C CA . ARG A 1 83 ? -9.345 -11.436 15.728 1.00 93.44 83 ARG A CA 1
ATOM 623 C C . ARG A 1 83 ? -8.910 -12.339 14.579 1.00 93.44 83 ARG A C 1
ATOM 625 O O . ARG A 1 83 ? -8.160 -11.886 13.727 1.00 93.44 83 ARG A O 1
ATOM 632 N N . LYS A 1 84 ? -9.404 -13.580 14.523 1.00 95.38 84 LYS A N 1
ATOM 633 C CA . LYS A 1 84 ? -9.018 -14.540 13.475 1.00 95.38 84 LYS A CA 1
ATOM 634 C C . LYS A 1 84 ? -9.387 -14.022 12.079 1.00 95.38 84 LYS A C 1
ATOM 636 O O . LYS A 1 84 ? -8.512 -13.880 11.232 1.00 95.38 84 LYS A O 1
ATOM 641 N N . ALA A 1 85 ? -10.652 -13.651 11.876 1.00 95.75 85 ALA A N 1
ATOM 642 C CA . ALA A 1 85 ? -11.131 -13.123 10.600 1.00 95.75 85 ALA A CA 1
ATOM 643 C C . ALA A 1 85 ? -10.448 -11.799 10.220 1.00 95.75 85 ALA A C 1
ATOM 645 O O . ALA A 1 85 ? -10.038 -11.619 9.076 1.00 95.75 85 ALA A O 1
ATOM 646 N N . GLY A 1 86 ? -10.284 -10.882 11.180 1.00 96.06 86 GLY A N 1
ATOM 647 C CA . GLY A 1 86 ? -9.605 -9.609 10.936 1.00 96.06 86 GLY A CA 1
ATOM 648 C C . GLY A 1 86 ? -8.154 -9.777 10.480 1.00 96.06 86 GLY A C 1
ATOM 649 O O . GLY A 1 86 ? -7.740 -9.092 9.547 1.00 96.06 86 GLY A O 1
ATOM 650 N N . THR A 1 87 ? -7.407 -10.717 11.070 1.00 95.81 87 THR A N 1
ATOM 651 C CA . THR A 1 87 ? -6.023 -11.013 10.665 1.00 95.81 87 THR A CA 1
ATOM 652 C C . THR A 1 87 ? -5.957 -11.603 9.259 1.00 95.81 87 THR A C 1
ATOM 654 O O . THR A 1 87 ? -5.120 -11.174 8.472 1.00 95.81 87 THR A O 1
ATOM 657 N N . VAL A 1 88 ? -6.858 -12.527 8.906 1.00 97.50 88 VAL A N 1
ATOM 658 C CA . VAL A 1 88 ? -6.913 -13.100 7.547 1.00 97.50 88 VAL A CA 1
ATOM 659 C C . VAL A 1 88 ? -7.167 -12.011 6.503 1.00 97.50 88 VAL A C 1
ATOM 661 O O . VAL A 1 88 ? -6.447 -11.934 5.511 1.00 97.50 88 VAL A O 1
ATOM 664 N N . VAL A 1 89 ? -8.136 -11.122 6.749 1.00 97.38 89 VAL A N 1
ATOM 665 C CA . VAL A 1 89 ? -8.424 -9.986 5.855 1.00 97.38 89 VAL A CA 1
ATOM 666 C C . VAL A 1 89 ? -7.228 -9.047 5.750 1.00 97.38 89 VAL A C 1
ATOM 668 O O . VAL A 1 89 ? -6.891 -8.622 4.650 1.00 97.38 89 VAL A O 1
ATOM 671 N N . LEU A 1 90 ? -6.576 -8.736 6.874 1.00 96.88 90 LEU A N 1
ATOM 672 C CA . LEU A 1 90 ? -5.401 -7.868 6.898 1.00 96.88 90 LEU A CA 1
ATOM 673 C C . LEU A 1 90 ? -4.272 -8.429 6.026 1.00 96.88 90 LEU A C 1
ATOM 675 O O . LEU A 1 90 ? -3.720 -7.697 5.208 1.00 96.88 90 LEU A O 1
ATOM 679 N N . LEU A 1 91 ? -3.955 -9.717 6.192 1.00 97.94 91 LEU A N 1
ATOM 680 C CA . LEU A 1 91 ? -2.916 -10.391 5.417 1.00 97.94 91 LEU A CA 1
ATOM 681 C C . LEU A 1 91 ? -3.286 -10.447 3.938 1.00 97.94 91 LEU A C 1
ATOM 683 O O . LEU A 1 91 ? -2.464 -10.099 3.101 1.00 97.94 91 LEU A O 1
ATOM 687 N N . PHE A 1 92 ? -4.524 -10.810 3.605 1.00 98.06 92 PHE A N 1
ATOM 688 C CA . PHE A 1 92 ? -4.968 -10.840 2.213 1.00 98.06 92 PHE A CA 1
ATOM 689 C C . PHE A 1 92 ? -4.892 -9.451 1.561 1.00 98.06 92 PHE A C 1
ATOM 691 O O . PHE A 1 92 ? -4.406 -9.311 0.441 1.00 98.06 92 PHE A O 1
ATOM 698 N N . ASP A 1 93 ? -5.338 -8.404 2.262 1.00 97.88 93 ASP A N 1
ATOM 699 C CA . ASP A 1 93 ? -5.282 -7.032 1.757 1.00 97.88 93 ASP A CA 1
ATOM 700 C C . ASP A 1 93 ? -3.847 -6.515 1.601 1.00 97.88 93 ASP A C 1
ATOM 702 O O . ASP A 1 93 ? -3.608 -5.711 0.700 1.00 97.88 93 ASP A O 1
ATOM 706 N N . PHE A 1 94 ? -2.909 -6.963 2.440 1.00 98.06 94 PHE A N 1
ATOM 707 C CA . PHE A 1 94 ? -1.476 -6.723 2.262 1.00 98.06 94 PHE A CA 1
ATOM 708 C C . PHE A 1 94 ? -0.948 -7.468 1.032 1.00 98.06 94 PHE A C 1
ATOM 710 O O . PHE A 1 94 ? -0.396 -6.853 0.119 1.00 98.06 94 PHE A O 1
ATOM 717 N N . PHE A 1 95 ? -1.192 -8.776 0.954 1.00 98.25 95 PHE A N 1
ATOM 718 C CA . PHE A 1 95 ? -0.670 -9.618 -0.116 1.00 98.25 95 PHE A CA 1
ATOM 719 C C . PHE A 1 95 ? -1.219 -9.260 -1.488 1.00 98.25 95 PHE A C 1
ATOM 721 O O . PHE A 1 95 ? -0.477 -9.373 -2.448 1.00 98.25 95 PHE A O 1
ATOM 728 N N . LYS A 1 96 ? -2.457 -8.775 -1.622 1.00 97.88 96 LYS A N 1
ATOM 729 C CA . LYS A 1 96 ? -2.948 -8.319 -2.934 1.00 97.88 96 LYS A CA 1
ATOM 730 C C . LYS A 1 96 ? -2.232 -7.056 -3.426 1.00 97.88 96 LYS A C 1
ATOM 732 O O . LYS A 1 96 ? -2.016 -6.917 -4.624 1.00 97.88 96 LYS A O 1
ATOM 737 N N . GLY A 1 97 ? -1.836 -6.163 -2.511 1.00 98.19 97 GLY A N 1
ATOM 738 C CA . GLY A 1 97 ? -1.008 -4.999 -2.839 1.00 98.19 97 GLY A CA 1
ATOM 739 C C . GLY A 1 97 ? 0.392 -5.427 -3.269 1.00 98.19 97 GLY A C 1
ATOM 740 O O . GLY A 1 97 ? 0.855 -5.031 -4.333 1.00 98.19 97 GLY A O 1
ATOM 741 N N . LEU A 1 98 ? 1.006 -6.326 -2.494 1.00 98.25 98 LEU A N 1
ATOM 742 C CA . LEU A 1 98 ? 2.299 -6.927 -2.822 1.00 98.25 98 LEU A CA 1
ATOM 743 C C . LEU A 1 98 ? 2.258 -7.675 -4.165 1.00 98.25 98 LEU A C 1
ATOM 745 O O . LEU A 1 98 ? 3.147 -7.515 -4.993 1.00 98.25 98 LEU A O 1
ATOM 749 N N . ALA A 1 99 ? 1.202 -8.459 -4.397 1.00 98.06 99 ALA A N 1
ATOM 750 C CA . ALA A 1 99 ? 0.992 -9.245 -5.605 1.00 98.06 99 ALA A CA 1
ATOM 751 C C . ALA A 1 99 ? 0.898 -8.360 -6.848 1.00 98.06 99 ALA A C 1
ATOM 753 O O . ALA A 1 99 ? 1.559 -8.630 -7.848 1.00 98.06 99 ALA A O 1
ATOM 754 N N . ALA A 1 100 ? 0.111 -7.284 -6.775 1.00 98.25 100 ALA A N 1
ATOM 755 C CA . ALA A 1 100 ? -0.024 -6.337 -7.873 1.00 98.25 100 ALA A CA 1
ATOM 756 C C . ALA A 1 100 ? 1.308 -5.661 -8.220 1.00 98.25 100 ALA A C 1
ATOM 758 O O . ALA A 1 100 ? 1.670 -5.566 -9.391 1.00 98.25 100 ALA A O 1
ATOM 759 N N . THR A 1 101 ? 2.051 -5.240 -7.198 1.00 97.50 101 THR A N 1
ATOM 760 C CA . THR A 1 101 ? 3.329 -4.551 -7.371 1.00 97.50 101 THR A CA 1
ATOM 761 C C . THR A 1 101 ? 4.438 -5.472 -7.865 1.00 97.50 101 THR A C 1
ATOM 763 O O . THR A 1 101 ? 5.157 -5.079 -8.771 1.00 97.50 101 THR A O 1
ATOM 766 N N . LEU A 1 102 ? 4.592 -6.679 -7.318 1.00 96.12 102 LEU A N 1
ATOM 767 C CA . LEU A 1 102 ? 5.734 -7.543 -7.641 1.00 96.12 102 LEU A CA 1
ATOM 768 C C . LEU A 1 102 ? 5.474 -8.541 -8.763 1.00 96.12 102 LEU A C 1
ATOM 770 O O . LEU A 1 102 ? 6.389 -8.829 -9.526 1.00 96.12 102 LEU A O 1
ATOM 774 N N . PHE A 1 103 ? 4.267 -9.103 -8.832 1.00 96.19 103 PHE A N 1
ATOM 775 C CA . PHE 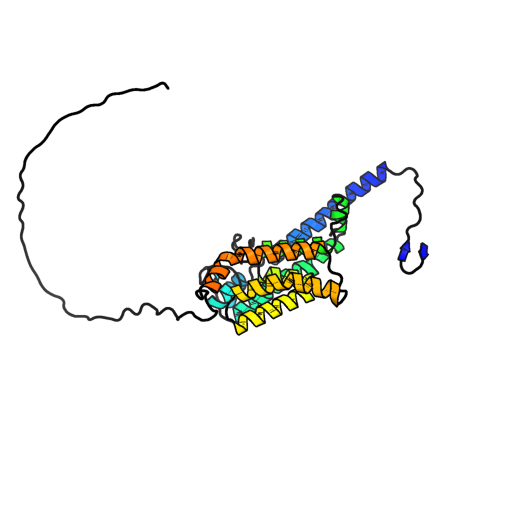A 1 103 ? 3.988 -10.266 -9.677 1.00 96.19 103 PHE A CA 1
ATOM 776 C C . PHE A 1 103 ? 3.133 -9.900 -10.886 1.00 96.19 103 PHE A C 1
ATOM 778 O O . PHE A 1 103 ? 3.479 -10.254 -12.008 1.00 96.19 103 PHE A O 1
ATOM 785 N N . ILE A 1 104 ? 2.031 -9.169 -10.688 1.00 96.50 104 ILE A N 1
ATOM 786 C CA . ILE A 1 104 ? 1.144 -8.788 -11.800 1.00 96.50 104 ILE A CA 1
ATOM 787 C C . ILE A 1 104 ? 1.845 -7.785 -12.720 1.00 96.50 104 ILE A C 1
ATOM 789 O O . ILE A 1 104 ? 1.721 -7.897 -13.936 1.00 96.50 104 ILE A O 1
ATOM 793 N N . SER A 1 105 ? 2.645 -6.868 -12.166 1.00 95.81 105 SER A N 1
ATOM 794 C CA . SER A 1 105 ? 3.475 -5.934 -12.940 1.00 95.81 105 SER A CA 1
ATOM 795 C C . SER A 1 105 ? 4.381 -6.629 -13.968 1.00 95.81 105 SER A C 1
ATOM 797 O O . SER A 1 105 ? 4.585 -6.091 -15.055 1.00 95.81 105 SER A O 1
ATOM 799 N N . GLN A 1 106 ? 4.849 -7.852 -13.688 1.00 94.81 106 GLN A N 1
ATOM 800 C CA . GLN A 1 106 ? 5.729 -8.618 -14.583 1.00 94.81 106 GLN A CA 1
ATOM 801 C C . GLN A 1 106 ? 5.045 -9.047 -15.882 1.00 94.81 106 GLN A C 1
ATOM 803 O O . GLN A 1 106 ? 5.715 -9.258 -16.894 1.00 94.81 106 GLN A O 1
ATOM 808 N N . LEU A 1 107 ? 3.710 -9.135 -15.889 1.00 93.88 107 LEU A N 1
ATOM 809 C CA . LEU A 1 107 ? 2.949 -9.452 -17.099 1.00 93.88 107 LEU A CA 1
ATOM 810 C C . LEU A 1 107 ? 3.152 -8.392 -18.184 1.00 93.88 107 LEU A C 1
ATOM 812 O O . LEU A 1 107 ? 3.207 -8.735 -19.364 1.00 93.88 107 LEU A O 1
ATOM 816 N N . ALA A 1 108 ? 3.337 -7.126 -17.793 1.00 92.25 108 ALA A N 1
ATOM 817 C CA . ALA A 1 108 ? 3.613 -6.059 -18.743 1.00 92.25 108 ALA A CA 1
ATOM 818 C C . ALA A 1 108 ? 4.925 -6.321 -19.489 1.00 92.25 108 ALA A C 1
ATOM 820 O O . ALA A 1 108 ? 4.934 -6.274 -20.715 1.00 92.25 108 ALA A O 1
ATOM 821 N N . TYR A 1 109 ? 5.998 -6.673 -18.775 1.00 90.12 109 TYR A N 1
ATOM 822 C CA . TYR A 1 109 ? 7.297 -6.983 -19.379 1.00 90.12 109 TYR A CA 1
ATOM 823 C C . TYR A 1 109 ? 7.247 -8.246 -20.247 1.00 90.12 109 TYR A C 1
ATOM 825 O O . TYR A 1 109 ? 7.803 -8.260 -21.343 1.00 90.12 109 TYR A O 1
ATOM 833 N N . GLY A 1 110 ? 6.507 -9.276 -19.820 1.00 88.38 110 GLY A N 1
ATOM 834 C CA . GLY A 1 110 ? 6.299 -10.495 -20.613 1.00 88.38 110 GLY A CA 1
ATOM 835 C C . GLY A 1 110 ? 5.596 -10.255 -21.956 1.00 88.38 110 GLY A C 1
ATOM 836 O O . GLY A 1 110 ? 5.794 -11.013 -22.904 1.00 88.38 110 GLY A O 1
ATOM 837 N N . TRP A 1 111 ? 4.810 -9.182 -22.062 1.00 88.69 111 TRP A N 1
ATOM 838 C CA . TRP A 1 111 ? 4.140 -8.754 -23.295 1.00 88.69 111 TRP A CA 1
ATOM 839 C C . TRP A 1 111 ? 4.853 -7.600 -24.019 1.00 88.69 111 TRP A C 1
ATOM 841 O O . TRP A 1 111 ? 4.294 -7.030 -24.956 1.00 88.69 111 TRP A O 1
ATOM 851 N N . GLY A 1 112 ? 6.077 -7.249 -23.605 1.00 83.62 112 GLY A N 1
ATOM 852 C CA . GLY A 1 112 ? 6.869 -6.155 -24.185 1.00 83.62 112 GLY A CA 1
ATOM 853 C C . GLY A 1 112 ? 6.399 -4.744 -23.802 1.00 83.62 112 GLY A C 1
ATOM 854 O O . GLY A 1 112 ? 6.872 -3.758 -24.361 1.00 83.62 112 GLY A O 1
ATOM 855 N N . GLY A 1 113 ? 5.450 -4.633 -22.873 1.00 90.62 113 GLY A N 1
ATOM 856 C CA . GLY A 1 113 ? 5.028 -3.377 -22.263 1.00 90.62 113 GLY A CA 1
ATOM 857 C C . GLY A 1 113 ? 5.951 -2.951 -21.117 1.00 90.62 113 GLY A C 1
ATOM 858 O O . GLY A 1 113 ? 7.165 -3.126 -21.150 1.00 90.62 113 GLY A O 1
ATOM 859 N N . GLY A 1 114 ? 5.354 -2.386 -20.071 1.00 91.12 114 GLY A N 1
ATOM 860 C CA . GLY A 1 114 ? 6.064 -1.904 -18.888 1.00 91.12 114 GLY A CA 1
ATOM 861 C C . GLY A 1 114 ? 6.557 -0.471 -19.060 1.00 91.12 114 GLY A C 1
ATOM 862 O O . GLY A 1 114 ? 5.975 0.307 -19.825 1.00 91.12 114 GLY A O 1
ATOM 863 N N . HIS A 1 115 ? 7.603 -0.109 -18.316 1.00 91.69 115 HIS A N 1
ATOM 864 C CA . HIS A 1 115 ? 8.098 1.264 -18.298 1.00 91.69 115 HIS A CA 1
ATOM 865 C C . HIS A 1 115 ? 8.691 1.693 -19.647 1.00 91.69 115 HIS A C 1
ATOM 867 O O . HIS A 1 115 ? 8.356 2.770 -20.127 1.00 91.69 115 HIS A O 1
ATOM 873 N N . GLU A 1 116 ? 9.457 0.828 -20.320 1.00 89.44 116 GLU A N 1
ATOM 874 C CA . GLU A 1 116 ? 10.106 1.137 -21.603 1.00 89.44 116 GLU A CA 1
ATOM 875 C C . GLU A 1 116 ? 9.102 1.556 -22.684 1.00 89.44 116 GLU A C 1
ATOM 877 O O . GLU A 1 116 ? 9.329 2.518 -23.425 1.00 89.44 116 GLU A O 1
ATOM 882 N N . ALA A 1 117 ? 7.953 0.875 -22.745 1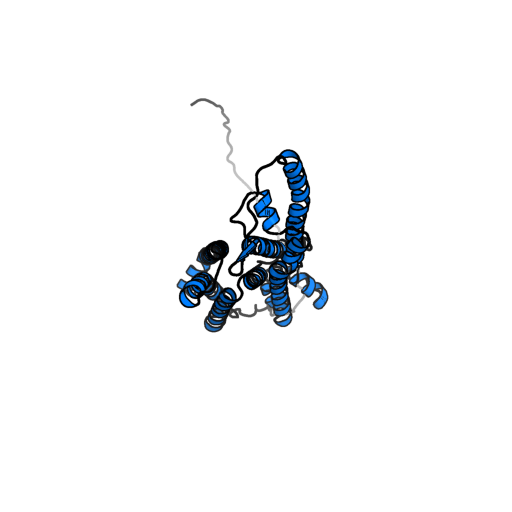.00 87.88 117 ALA A N 1
ATOM 883 C CA . ALA A 1 117 ? 6.877 1.201 -23.675 1.00 87.88 117 ALA A CA 1
ATOM 884 C C . ALA A 1 117 ? 6.299 2.601 -23.413 1.00 87.88 117 ALA A C 1
ATOM 886 O O . ALA A 1 117 ? 5.996 3.332 -24.356 1.00 87.88 117 ALA A O 1
ATOM 887 N N . VAL A 1 118 ? 6.177 3.003 -22.146 1.00 88.19 118 VAL A N 1
ATOM 888 C CA . VAL A 1 118 ? 5.694 4.338 -21.761 1.00 88.19 118 VAL A CA 1
ATOM 889 C C . VAL A 1 118 ? 6.758 5.395 -22.045 1.00 88.19 118 VAL A C 1
ATOM 891 O O . VAL A 1 118 ? 6.463 6.397 -22.698 1.00 88.19 118 VAL A O 1
ATOM 894 N N . SER A 1 119 ? 7.995 5.159 -21.610 1.00 88.69 119 SER A N 1
ATOM 895 C CA . SER A 1 119 ? 9.111 6.099 -21.743 1.00 88.69 119 SER A CA 1
ATOM 896 C C . SER A 1 119 ? 9.430 6.391 -23.209 1.00 88.69 119 SER A C 1
ATOM 898 O O . SER A 1 119 ? 9.635 7.549 -23.570 1.00 88.69 119 SER A O 1
ATOM 900 N N . SER A 1 120 ? 9.388 5.375 -24.077 1.00 86.56 120 SER A N 1
ATOM 901 C CA . SER A 1 120 ? 9.592 5.534 -25.525 1.00 86.56 120 SER A CA 1
ATOM 902 C C . SER A 1 120 ? 8.413 6.204 -26.232 1.00 86.56 120 SER A C 1
ATOM 904 O O . SER A 1 120 ? 8.628 7.057 -27.091 1.00 86.56 120 SER A O 1
ATOM 906 N N . SER A 1 121 ? 7.174 5.865 -25.862 1.00 87.12 121 SER A N 1
ATOM 907 C CA . SER A 1 121 ? 5.978 6.419 -26.514 1.00 87.12 121 SER A CA 1
ATOM 908 C C . SER A 1 121 ? 5.709 7.875 -26.134 1.00 87.12 121 SER A C 1
ATOM 910 O O . SER A 1 121 ? 5.237 8.646 -26.966 1.00 87.12 121 SER A O 1
ATOM 912 N N . LEU A 1 122 ? 5.994 8.257 -24.886 1.00 86.06 122 LEU A N 1
ATOM 913 C CA . LEU A 1 122 ? 5.731 9.601 -24.356 1.00 86.06 122 LEU A CA 1
ATOM 914 C C . LEU A 1 122 ? 6.990 10.476 -24.250 1.00 86.06 122 LEU A C 1
ATOM 916 O O . LEU A 1 122 ? 6.890 11.635 -23.856 1.00 86.06 122 LEU A O 1
ATOM 920 N N . GLY A 1 123 ? 8.172 9.943 -24.574 1.00 85.88 123 GLY A N 1
ATOM 921 C CA . GLY A 1 123 ? 9.444 10.662 -24.439 1.00 85.88 123 GLY A CA 1
ATOM 922 C C . GLY A 1 123 ? 9.831 10.966 -22.985 1.00 85.88 123 GLY A C 1
ATOM 923 O O . GLY A 1 123 ? 10.561 11.922 -22.727 1.00 85.88 123 GLY A O 1
ATOM 924 N N . LEU A 1 124 ? 9.328 10.184 -22.025 1.00 87.81 124 LEU A N 1
ATOM 925 C CA . LEU A 1 124 ? 9.547 10.384 -20.590 1.00 87.81 124 LEU A CA 1
ATOM 926 C C . LEU A 1 124 ? 10.751 9.566 -20.119 1.00 87.81 124 LEU A C 1
ATOM 928 O O . LEU A 1 124 ? 10.599 8.516 -19.506 1.00 87.81 124 LEU A O 1
ATOM 932 N N . SER A 1 125 ? 11.964 10.044 -20.395 1.00 84.50 125 SER A N 1
ATOM 933 C CA . SER A 1 125 ? 13.206 9.355 -19.994 1.00 84.50 125 SER A CA 1
ATOM 934 C C . SER A 1 125 ? 13.381 9.202 -18.479 1.00 84.50 125 SER A C 1
ATOM 936 O O . SER A 1 125 ? 14.155 8.364 -18.033 1.00 84.50 125 SER A O 1
ATOM 938 N N . TRP A 1 126 ? 12.666 10.004 -17.691 1.00 84.88 126 TRP A N 1
ATOM 939 C CA . TRP A 1 126 ? 12.645 9.932 -16.233 1.00 84.88 126 TRP A CA 1
ATOM 940 C C . TRP A 1 126 ? 11.673 8.879 -15.690 1.00 84.88 126 TRP A C 1
ATOM 942 O O . TRP A 1 126 ? 11.701 8.627 -14.492 1.00 84.88 126 TRP A O 1
ATOM 952 N N . PHE A 1 127 ? 10.805 8.296 -16.528 1.00 90.38 127 PHE A N 1
ATOM 953 C CA . PHE A 1 127 ? 9.877 7.250 -16.107 1.00 90.38 127 PHE A CA 1
ATOM 954 C C . PHE A 1 127 ? 10.612 5.909 -16.060 1.00 90.38 127 PHE A C 1
ATOM 956 O O . PHE A 1 127 ? 11.018 5.364 -17.091 1.00 90.38 127 PHE A O 1
ATOM 963 N N . THR A 1 128 ? 10.803 5.410 -14.847 1.00 91.44 128 THR A N 1
ATOM 964 C CA . THR A 1 128 ? 11.600 4.222 -14.530 1.00 91.44 128 THR A CA 1
ATOM 965 C C . THR A 1 128 ? 10.728 3.004 -14.229 1.00 91.44 128 THR A C 1
ATOM 967 O O . THR A 1 128 ? 9.500 3.093 -14.122 1.00 91.44 128 THR A O 1
ATOM 970 N N . GLU A 1 129 ? 11.368 1.846 -14.050 1.00 91.81 129 GLU A N 1
ATOM 971 C CA . GLU A 1 129 ? 10.715 0.641 -13.529 1.00 91.81 129 GLU A CA 1
ATOM 972 C C . GLU A 1 129 ? 9.986 0.917 -12.214 1.00 91.81 129 GLU A C 1
ATOM 974 O O . GLU A 1 129 ? 8.812 0.567 -12.079 1.00 91.81 129 GLU A O 1
ATOM 979 N N . THR A 1 130 ? 10.639 1.610 -11.278 1.00 92.81 130 THR A N 1
ATOM 980 C CA . THR A 1 130 ? 10.073 1.950 -9.970 1.00 92.81 130 THR A CA 1
ATOM 981 C C . THR A 1 130 ? 8.786 2.764 -10.107 1.00 92.81 130 THR A C 1
ATOM 983 O O . THR A 1 130 ? 7.804 2.474 -9.422 1.00 92.81 130 THR A O 1
ATOM 986 N N . ASP A 1 131 ? 8.721 3.711 -11.048 1.00 93.50 131 ASP A N 1
ATOM 987 C CA . ASP A 1 131 ? 7.502 4.492 -11.301 1.00 93.50 131 ASP A CA 1
ATOM 988 C C . ASP A 1 131 ? 6.358 3.608 -11.813 1.00 93.50 131 ASP A C 1
ATOM 990 O O . ASP A 1 131 ? 5.208 3.744 -11.381 1.00 93.50 131 ASP A O 1
ATOM 994 N N . PHE A 1 132 ? 6.661 2.643 -12.685 1.00 95.06 132 PHE A N 1
ATOM 995 C CA . PHE A 1 132 ? 5.675 1.666 -13.142 1.00 95.06 132 PHE A CA 1
ATOM 996 C C . PHE A 1 132 ? 5.170 0.765 -12.000 1.00 95.06 132 PHE A C 1
ATOM 998 O O . PHE A 1 132 ? 3.962 0.512 -11.903 1.00 95.06 132 PHE A O 1
ATOM 1005 N N . LEU A 1 133 ? 6.053 0.337 -11.089 1.00 96.19 133 LEU A N 1
ATOM 1006 C CA . LEU A 1 133 ? 5.673 -0.438 -9.900 1.00 96.19 133 LEU A CA 1
ATOM 1007 C C . LEU A 1 133 ? 4.782 0.370 -8.942 1.00 96.19 133 LEU A C 1
ATOM 1009 O O . LEU A 1 133 ? 3.801 -0.171 -8.415 1.00 96.19 133 LEU A O 1
ATOM 1013 N N . ILE A 1 134 ? 5.070 1.667 -8.759 1.00 95.44 134 ILE A N 1
ATOM 1014 C CA . ILE A 1 134 ? 4.218 2.596 -7.996 1.00 95.44 134 ILE A CA 1
ATOM 1015 C C 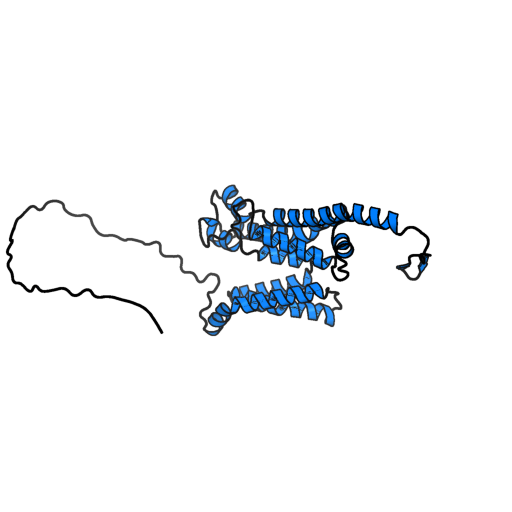. ILE A 1 134 ? 2.817 2.630 -8.611 1.00 95.44 134 ILE A C 1
ATOM 1017 O O . ILE A 1 134 ? 1.836 2.445 -7.889 1.00 95.44 134 ILE A O 1
ATOM 1021 N N . TRP A 1 135 ? 2.703 2.799 -9.932 1.00 96.31 135 TRP A N 1
ATOM 1022 C CA . TRP A 1 135 ? 1.406 2.815 -10.616 1.00 96.31 135 TRP A CA 1
ATOM 1023 C C . TRP A 1 135 ? 0.646 1.493 -10.485 1.00 96.31 135 TRP A C 1
ATOM 1025 O O . TRP A 1 135 ? -0.555 1.513 -10.207 1.00 96.31 135 TRP A O 1
ATOM 1035 N N . CYS A 1 136 ? 1.322 0.348 -10.605 1.00 98.00 136 CYS A N 1
ATOM 1036 C CA . CYS A 1 136 ? 0.703 -0.963 -10.388 1.00 98.00 136 CYS A CA 1
ATOM 1037 C C . CYS A 1 136 ? 0.140 -1.101 -8.964 1.00 98.00 136 CYS A C 1
ATOM 1039 O O . CYS A 1 136 ? -1.017 -1.491 -8.782 1.00 98.00 136 CYS A O 1
ATOM 1041 N N . GLY A 1 137 ? 0.923 -0.723 -7.951 1.00 97.75 137 GLY A N 1
ATOM 1042 C CA . GLY A 1 137 ? 0.478 -0.747 -6.557 1.00 97.75 137 GLY A CA 1
ATOM 1043 C C . GLY A 1 137 ? -0.667 0.230 -6.278 1.00 97.75 137 GLY A C 1
ATOM 1044 O O . GLY A 1 137 ? -1.649 -0.136 -5.627 1.00 97.75 137 GLY A O 1
ATOM 1045 N N . LEU A 1 138 ? -0.601 1.447 -6.830 1.00 97.38 138 LEU A N 1
ATOM 1046 C CA . LEU A 1 138 ? -1.668 2.444 -6.722 1.00 97.38 138 LEU A CA 1
ATOM 1047 C C . LEU A 1 138 ? -2.978 1.933 -7.321 1.00 97.38 138 LEU A C 1
ATOM 1049 O O . LEU A 1 138 ? -4.028 2.107 -6.702 1.00 97.38 138 LEU A O 1
ATOM 1053 N N . MET A 1 139 ? -2.931 1.251 -8.467 1.00 98.56 139 MET A N 1
ATOM 1054 C CA . MET A 1 139 ? -4.121 0.632 -9.057 1.00 98.56 139 MET A CA 1
ATOM 1055 C C . MET A 1 139 ? -4.732 -0.418 -8.128 1.00 98.56 139 MET A C 1
ATOM 1057 O O . MET A 1 139 ? -5.951 -0.438 -7.958 1.00 98.56 139 MET A O 1
ATOM 1061 N N . ALA A 1 140 ? -3.920 -1.222 -7.438 1.00 98.62 140 ALA A N 1
ATOM 1062 C CA . ALA A 1 140 ? -4.433 -2.168 -6.448 1.00 98.62 140 ALA A CA 1
ATOM 1063 C C . ALA A 1 140 ? -5.055 -1.478 -5.221 1.00 98.62 140 ALA A C 1
ATOM 1065 O O . ALA A 1 140 ? -6.100 -1.909 -4.722 1.00 98.62 140 ALA A O 1
ATOM 1066 N N . VAL A 1 141 ? -4.461 -0.380 -4.742 1.00 98.25 141 VAL A N 1
ATOM 1067 C CA . VAL A 1 141 ? -5.040 0.439 -3.662 1.00 98.25 141 VAL A CA 1
ATOM 1068 C C . VAL A 1 141 ? -6.375 1.047 -4.100 1.00 98.25 141 VAL A C 1
ATOM 1070 O O . VAL A 1 141 ? -7.353 0.966 -3.353 1.00 98.25 141 VAL A O 1
ATOM 1073 N N . LEU A 1 142 ? -6.448 1.588 -5.320 1.00 98.19 142 LEU A N 1
ATOM 1074 C CA . LEU A 1 142 ? -7.682 2.113 -5.908 1.00 98.19 142 LEU A CA 1
ATOM 1075 C C . LEU A 1 142 ? -8.744 1.023 -6.046 1.00 98.19 142 LEU A C 1
ATOM 1077 O O . LEU A 1 142 ? -9.890 1.252 -5.664 1.00 98.19 142 LEU A O 1
ATOM 1081 N N . GLY A 1 143 ? -8.364 -0.174 -6.494 1.00 98.12 143 GLY A N 1
ATOM 1082 C CA . GLY A 1 143 ? -9.234 -1.346 -6.510 1.00 98.12 143 GLY A CA 1
ATOM 1083 C C . GLY A 1 143 ? -9.793 -1.655 -5.126 1.00 98.12 143 GLY A C 1
ATOM 1084 O O . GLY A 1 143 ? -11.002 -1.794 -4.966 1.00 98.12 143 GLY A O 1
ATOM 1085 N N . HIS A 1 144 ? -8.951 -1.683 -4.091 1.00 97.94 144 HIS A N 1
ATOM 1086 C CA . HIS A 1 144 ? -9.400 -1.936 -2.717 1.00 97.94 144 HIS A CA 1
ATOM 1087 C C . HIS A 1 144 ? -10.373 -0.859 -2.201 1.00 97.94 144 HIS A C 1
ATOM 1089 O O . HIS A 1 144 ? -11.289 -1.176 -1.435 1.00 97.94 144 HIS A O 1
ATOM 1095 N N . MET A 1 145 ? -10.169 0.409 -2.569 1.00 96.94 145 MET A N 1
ATOM 1096 C CA . MET A 1 145 ? -11.024 1.527 -2.145 1.00 96.94 145 MET A CA 1
ATOM 1097 C C . MET A 1 145 ? -12.349 1.569 -2.911 1.00 96.94 145 MET A C 1
ATOM 1099 O O . MET A 1 145 ? -13.402 1.798 -2.313 1.00 96.94 145 MET A O 1
ATOM 1103 N N . PHE A 1 146 ? -12.297 1.277 -4.208 1.00 97.44 146 PHE A N 1
ATOM 1104 C CA . PHE A 1 146 ? -13.426 1.299 -5.132 1.00 97.44 146 PHE A CA 1
ATOM 1105 C C . PHE A 1 146 ? -13.568 -0.055 -5.843 1.00 97.44 146 PHE A C 1
ATOM 1107 O O . PHE A 1 146 ? -13.370 -0.146 -7.054 1.00 97.44 146 PHE A O 1
ATOM 1114 N N . PRO A 1 147 ? -13.911 -1.126 -5.110 1.00 97.25 147 PRO A N 1
ATOM 1115 C CA . PRO A 1 147 ? -13.992 -2.466 -5.666 1.00 97.25 147 PRO A CA 1
ATOM 1116 C C . PRO A 1 147 ? -15.228 -2.614 -6.551 1.00 97.25 147 PRO A C 1
ATOM 1118 O O . PRO A 1 147 ? -16.367 -2.554 -6.071 1.00 97.25 147 PRO A O 1
ATOM 1121 N N . VAL A 1 148 ? -14.999 -2.862 -7.842 1.00 98.00 148 VAL A N 1
ATOM 1122 C CA . VAL A 1 148 ? -16.061 -3.045 -8.844 1.00 98.00 148 VAL A CA 1
ATOM 1123 C C . VAL A 1 148 ? -17.046 -4.157 -8.458 1.00 98.00 148 VAL A C 1
ATOM 1125 O O . VAL A 1 148 ? -18.250 -4.008 -8.647 1.00 98.00 148 VAL A O 1
ATOM 1128 N N . TYR A 1 149 ? -16.572 -5.224 -7.807 1.00 96.56 149 TYR A N 1
ATOM 1129 C CA . TYR A 1 149 ? -17.385 -6.400 -7.469 1.00 96.56 149 TYR A CA 1
ATOM 1130 C C . TYR A 1 149 ? -18.484 -6.155 -6.423 1.00 96.56 149 TYR A C 1
ATOM 1132 O O . TYR A 1 149 ? -19.363 -6.997 -6.258 1.00 96.56 149 TYR A O 1
ATOM 1140 N N . ILE A 1 150 ? -18.425 -5.052 -5.667 1.00 94.25 150 ILE A N 1
ATOM 1141 C CA . ILE A 1 150 ? -19.366 -4.776 -4.562 1.00 94.25 150 ILE A CA 1
ATOM 1142 C C . ILE A 1 150 ? -19.926 -3.348 -4.598 1.00 94.25 150 ILE A C 1
ATOM 1144 O O . ILE A 1 150 ? -20.242 -2.776 -3.548 1.00 94.25 150 ILE A O 1
ATOM 1148 N N . GLY A 1 151 ? -20.045 -2.774 -5.799 1.00 94.19 151 GLY A N 1
ATOM 1149 C CA . GLY A 1 151 ? -20.637 -1.451 -6.016 1.00 94.19 151 GLY A CA 1
ATOM 1150 C C . GLY A 1 151 ? -19.742 -0.297 -5.564 1.00 94.19 151 GLY A C 1
ATOM 1151 O O . GLY A 1 151 ? -20.248 0.696 -5.047 1.00 94.19 151 GLY A O 1
ATOM 1152 N N . PHE A 1 152 ? -18.418 -0.444 -5.704 1.00 95.56 152 PHE A N 1
ATOM 1153 C CA . PHE A 1 152 ? -17.413 0.594 -5.428 1.00 95.56 152 PHE A CA 1
ATOM 1154 C C . PHE A 1 152 ? -17.382 1.108 -3.978 1.00 95.56 152 PHE A C 1
ATOM 1156 O O . PHE A 1 152 ? -16.893 2.202 -3.703 1.00 95.56 152 PHE A O 1
ATOM 1163 N N . ARG A 1 153 ? -17.871 0.306 -3.024 1.00 93.06 153 ARG A N 1
ATOM 1164 C CA . ARG A 1 153 ? -17.843 0.608 -1.582 1.00 93.06 153 ARG A CA 1
ATOM 1165 C C . ARG A 1 153 ? -16.833 -0.286 -0.864 1.00 93.06 153 ARG A C 1
ATOM 1167 O O . ARG A 1 153 ? -17.198 -1.351 -0.362 1.00 93.06 153 ARG A O 1
ATOM 1174 N N . GLY A 1 154 ? -15.570 0.138 -0.864 1.00 93.38 154 GLY A N 1
ATOM 1175 C CA . GLY A 1 154 ? -14.436 -0.630 -0.354 1.00 93.38 154 GLY A CA 1
ATOM 1176 C C . GLY A 1 154 ? -13.939 -0.235 1.036 1.00 93.38 154 GLY A C 1
ATOM 1177 O O . GLY A 1 154 ? -14.673 0.281 1.883 1.00 93.38 154 GLY A O 1
ATOM 1178 N N . GLY A 1 155 ? -12.669 -0.552 1.287 1.00 92.00 155 GLY A N 1
ATOM 1179 C CA . GLY A 1 155 ? -11.955 -0.171 2.503 1.00 92.00 155 GLY A CA 1
ATOM 1180 C C . GLY A 1 155 ? -11.104 1.088 2.311 1.00 92.00 155 GLY A C 1
ATOM 1181 O O . GLY A 1 155 ? -11.199 1.796 1.316 1.00 92.00 155 GLY A O 1
ATOM 1182 N N . LYS A 1 156 ? -10.246 1.390 3.292 1.00 90.62 156 LYS A N 1
ATOM 1183 C CA . LYS A 1 156 ? -9.404 2.605 3.280 1.00 90.62 156 LYS A CA 1
ATOM 1184 C C . LYS A 1 156 ? -8.050 2.431 2.584 1.00 90.62 156 LYS A C 1
ATOM 1186 O O . LYS A 1 156 ? -7.297 3.392 2.516 1.00 90.62 156 LYS A O 1
ATOM 1191 N N . GLY A 1 157 ? -7.700 1.219 2.156 1.00 92.38 157 GLY A N 1
ATOM 1192 C CA . GLY A 1 157 ? -6.477 0.956 1.391 1.00 92.38 157 GLY A CA 1
ATOM 1193 C C . GLY A 1 157 ? -5.186 0.836 2.201 1.00 92.38 157 GLY A C 1
ATOM 1194 O O . GLY A 1 157 ? -4.172 0.490 1.622 1.00 92.38 157 GLY A O 1
ATOM 1195 N N . ALA A 1 158 ? -5.188 1.052 3.522 1.00 91.94 158 ALA A N 1
ATOM 1196 C CA . ALA A 1 158 ? -3.947 1.106 4.311 1.00 91.94 158 ALA A CA 1
ATOM 1197 C C . ALA A 1 158 ? -3.101 -0.184 4.259 1.00 91.94 158 ALA A C 1
ATOM 1199 O O . ALA A 1 158 ? -1.891 -0.115 4.075 1.00 91.94 158 ALA A O 1
ATOM 1200 N N . ALA A 1 159 ? -3.721 -1.362 4.394 1.00 95.12 159 ALA A N 1
ATOM 1201 C CA . ALA A 1 159 ? -2.999 -2.636 4.325 1.00 95.12 159 ALA A CA 1
ATOM 1202 C C . ALA A 1 159 ? -2.462 -2.912 2.911 1.00 95.12 159 ALA A C 1
ATOM 1204 O O . ALA A 1 159 ? -1.323 -3.334 2.758 1.00 95.12 159 ALA A O 1
ATOM 1205 N N . THR A 1 160 ? -3.251 -2.588 1.885 1.00 97.38 160 THR A N 1
ATOM 1206 C CA . THR A 1 160 ? -2.858 -2.707 0.474 1.00 97.38 160 THR A CA 1
ATOM 1207 C C . THR A 1 160 ? -1.737 -1.738 0.107 1.00 97.38 160 THR A C 1
ATOM 1209 O O . THR A 1 160 ? -0.803 -2.133 -0.580 1.00 97.38 160 THR A O 1
ATOM 1212 N N . ALA A 1 161 ? -1.770 -0.514 0.641 1.00 95.69 161 ALA A N 1
ATOM 1213 C CA . ALA A 1 161 ? -0.696 0.466 0.515 1.00 95.69 161 ALA A CA 1
ATOM 1214 C C . ALA A 1 161 ? 0.600 -0.032 1.182 1.00 95.69 161 ALA A C 1
ATOM 1216 O O . ALA A 1 161 ? 1.676 0.067 0.605 1.00 95.69 161 ALA A O 1
ATOM 1217 N N . CYS A 1 162 ? 0.501 -0.633 2.372 1.00 95.19 162 CYS A N 1
ATOM 1218 C CA . CYS A 1 162 ? 1.649 -1.258 3.034 1.00 95.19 162 CYS A CA 1
ATOM 1219 C C . CYS A 1 162 ? 2.240 -2.399 2.184 1.00 95.19 162 CYS A C 1
ATOM 1221 O O . CYS A 1 162 ? 3.451 -2.462 2.004 1.00 95.19 162 CYS A O 1
ATOM 1223 N N . GLY A 1 163 ? 1.386 -3.248 1.601 1.00 97.31 163 GLY A N 1
ATOM 1224 C CA . GLY A 1 163 ? 1.802 -4.333 0.710 1.00 97.31 163 GLY A CA 1
ATOM 1225 C C . GLY A 1 163 ? 2.523 -3.858 -0.548 1.00 97.31 163 GLY A C 1
ATOM 1226 O O . GLY A 1 163 ? 3.566 -4.410 -0.886 1.00 97.31 163 GLY A O 1
ATOM 1227 N N . MET A 1 164 ? 2.017 -2.815 -1.218 1.00 96.62 164 MET A N 1
ATOM 1228 C CA . MET A 1 164 ? 2.713 -2.261 -2.388 1.00 96.62 164 MET A CA 1
ATOM 1229 C C . MET A 1 164 ? 4.058 -1.631 -2.015 1.00 96.62 164 MET A C 1
ATOM 1231 O O . MET A 1 164 ? 5.030 -1.831 -2.731 1.00 96.62 164 MET A O 1
ATOM 1235 N N . LEU A 1 165 ? 4.140 -0.905 -0.892 1.00 95.31 165 LEU A N 1
ATOM 1236 C CA . LEU A 1 165 ? 5.394 -0.281 -0.463 1.00 95.31 165 LEU A CA 1
ATOM 1237 C C . LEU A 1 165 ? 6.429 -1.350 -0.118 1.00 95.31 165 LEU A C 1
ATOM 1239 O O . LEU A 1 165 ? 7.568 -1.225 -0.539 1.00 95.31 165 LEU A O 1
ATOM 1243 N N . TYR A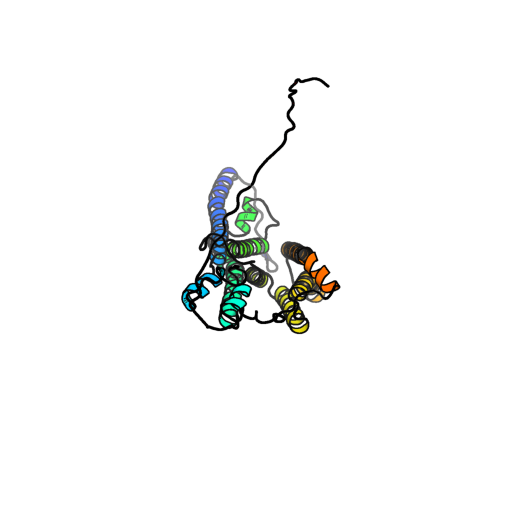 1 166 ? 6.006 -2.440 0.528 1.00 96.56 166 TYR A N 1
ATOM 1244 C CA . TYR A 1 166 ? 6.857 -3.602 0.786 1.00 96.56 166 TYR A CA 1
ATOM 1245 C C . TYR A 1 166 ? 7.369 -4.274 -0.488 1.00 96.56 166 TYR A C 1
ATOM 1247 O O . TYR A 1 166 ? 8.474 -4.804 -0.493 1.00 96.56 166 TYR A O 1
ATOM 1255 N N . GLY A 1 167 ? 6.589 -4.240 -1.570 1.00 95.62 167 GLY A N 1
ATOM 1256 C CA . GLY A 1 167 ? 7.029 -4.739 -2.869 1.00 95.62 167 GLY A CA 1
ATOM 1257 C C . GLY A 1 167 ? 8.096 -3.874 -3.537 1.00 95.62 167 GLY A C 1
ATOM 1258 O O . GLY A 1 167 ? 8.895 -4.401 -4.297 1.00 95.62 167 GLY A O 1
ATOM 1259 N N . ILE A 1 168 ? 8.117 -2.568 -3.269 1.00 94.50 168 ILE A N 1
ATOM 1260 C CA . ILE A 1 168 ? 9.083 -1.643 -3.881 1.00 94.50 168 ILE A CA 1
ATOM 1261 C C . ILE A 1 168 ? 10.339 -1.556 -3.022 1.00 94.50 168 ILE A C 1
ATOM 1263 O O . ILE A 1 168 ? 11.449 -1.762 -3.496 1.00 94.50 168 ILE A O 1
ATOM 1267 N N . GLU A 1 169 ? 10.155 -1.255 -1.743 1.00 94.31 169 GLU A N 1
ATOM 1268 C CA . GLU A 1 169 ? 11.238 -1.029 -0.805 1.00 94.31 169 GLU A CA 1
ATOM 1269 C C . GLU A 1 169 ? 10.844 -1.716 0.519 1.00 94.31 169 GLU A C 1
ATOM 1271 O O . GLU A 1 169 ? 10.020 -1.210 1.288 1.00 94.31 169 GLU A O 1
ATOM 1276 N N . PRO A 1 170 ? 11.343 -2.942 0.769 1.00 95.31 170 PRO A N 1
ATOM 1277 C CA . PRO A 1 170 ? 10.943 -3.723 1.935 1.00 95.31 170 PRO A CA 1
ATOM 1278 C C . PRO A 1 170 ? 11.620 -3.261 3.233 1.00 95.31 170 PRO A C 1
ATOM 1280 O O . PRO A 1 170 ? 11.068 -3.480 4.315 1.00 95.31 170 PRO A O 1
ATOM 1283 N N . ILE A 1 171 ? 12.803 -2.641 3.168 1.00 95.50 171 ILE A N 1
ATOM 1284 C CA . ILE A 1 171 ? 13.614 -2.325 4.355 1.00 95.50 171 ILE A CA 1
ATOM 1285 C C . ILE A 1 171 ? 13.044 -1.105 5.095 1.00 95.50 171 ILE A C 1
ATOM 1287 O O . ILE A 1 171 ? 12.678 -1.217 6.269 1.00 95.50 171 ILE A O 1
ATOM 1291 N N . SER A 1 172 ? 12.895 0.038 4.428 1.00 93.94 172 SER A N 1
ATOM 1292 C CA . SER A 1 172 ? 12.319 1.272 4.986 1.00 93.94 172 SER A CA 1
ATOM 1293 C C . SER A 1 172 ? 10.885 1.072 5.463 1.00 93.94 172 SER A C 1
ATOM 1295 O O . SER A 1 172 ? 10.548 1.527 6.562 1.00 93.94 172 SER A O 1
ATOM 1297 N N . ILE A 1 173 ? 10.032 0.355 4.716 1.00 95.12 173 ILE A N 1
ATOM 1298 C CA . ILE A 1 173 ? 8.665 0.082 5.199 1.00 95.12 173 ILE A CA 1
ATOM 1299 C C . ILE A 1 173 ? 8.663 -0.829 6.427 1.00 95.12 173 ILE A C 1
ATOM 1301 O O . ILE A 1 173 ? 7.836 -0.630 7.317 1.00 95.12 173 ILE A O 1
ATOM 1305 N N . SER A 1 174 ? 9.597 -1.780 6.531 1.00 96.00 174 SER A N 1
ATOM 1306 C CA . SER A 1 174 ? 9.724 -2.640 7.715 1.00 96.00 174 SER A CA 1
ATOM 1307 C C . SER A 1 174 ? 10.177 -1.847 8.937 1.00 96.00 174 SER A C 1
ATOM 1309 O O . SER A 1 174 ? 9.652 -2.058 10.034 1.00 96.00 174 SER A O 1
ATOM 1311 N N . ILE A 1 175 ? 11.091 -0.888 8.759 1.00 96.25 175 ILE A N 1
ATOM 1312 C CA . ILE A 1 175 ? 11.502 0.047 9.817 1.00 96.25 175 ILE A CA 1
ATOM 1313 C C . ILE A 1 175 ? 10.299 0.883 10.272 1.00 96.25 175 ILE A C 1
ATOM 1315 O O . ILE A 1 175 ? 9.984 0.924 11.464 1.00 96.25 175 ILE A O 1
ATOM 1319 N N . ALA A 1 176 ? 9.565 1.495 9.339 1.00 95.88 176 ALA A N 1
ATOM 1320 C CA . ALA A 1 176 ? 8.393 2.304 9.670 1.00 95.88 176 ALA A CA 1
ATOM 1321 C C . ALA A 1 176 ? 7.266 1.482 10.318 1.00 95.88 176 ALA A C 1
ATOM 1323 O O . ALA A 1 176 ? 6.640 1.948 11.273 1.00 95.88 176 ALA A O 1
ATOM 1324 N N . LEU A 1 177 ? 7.030 0.249 9.857 1.00 94.88 177 LEU A N 1
ATOM 1325 C CA . LEU A 1 177 ? 6.068 -0.676 10.457 1.00 94.88 177 LEU A CA 1
ATOM 1326 C C . LEU A 1 177 ? 6.492 -1.075 11.874 1.00 94.88 177 LEU A C 1
ATOM 1328 O O . LEU A 1 177 ? 5.653 -1.117 12.772 1.00 94.88 177 LEU A O 1
ATOM 1332 N N . SER A 1 178 ? 7.783 -1.310 12.102 1.00 96.88 178 SER A N 1
ATOM 1333 C CA . SER A 1 178 ? 8.317 -1.601 13.436 1.00 96.88 178 SER A CA 1
ATOM 1334 C C . SER A 1 178 ? 8.077 -0.429 14.386 1.00 96.88 178 SER A C 1
ATOM 1336 O O . SER A 1 178 ? 7.539 -0.623 15.476 1.00 96.88 178 SER A O 1
ATOM 1338 N N . ILE A 1 179 ? 8.359 0.802 13.948 1.00 97.38 179 ILE A N 1
ATOM 1339 C CA . ILE A 1 179 ? 8.067 2.024 14.716 1.00 97.38 179 ILE A CA 1
ATOM 1340 C C . ILE A 1 179 ? 6.565 2.148 14.988 1.00 97.38 179 ILE A C 1
ATOM 1342 O O . ILE A 1 179 ? 6.167 2.411 16.124 1.00 97.38 179 ILE A O 1
ATOM 1346 N N . PHE A 1 180 ? 5.720 1.911 13.980 1.00 95.88 180 PHE A N 1
ATOM 1347 C CA . PHE A 1 180 ? 4.266 1.916 14.143 1.00 95.88 180 PHE A CA 1
ATOM 1348 C C . PHE A 1 180 ? 3.829 0.932 15.234 1.00 95.88 180 PHE A C 1
ATOM 1350 O O . PHE A 1 180 ? 3.088 1.309 16.139 1.00 95.88 180 PHE A O 1
ATOM 1357 N N . LEU A 1 181 ? 4.297 -0.317 15.179 1.00 95.19 181 LEU A N 1
ATOM 1358 C CA . LEU A 1 181 ? 3.922 -1.359 16.135 1.00 95.19 181 LEU A CA 1
ATOM 1359 C C . LEU A 1 181 ? 4.437 -1.056 17.544 1.00 95.19 181 LEU A C 1
ATOM 1361 O O . LEU A 1 181 ? 3.665 -1.157 18.496 1.00 95.19 181 LEU A O 1
ATOM 1365 N N . ILE A 1 182 ? 5.692 -0.620 17.684 1.00 97.44 182 ILE A N 1
ATOM 1366 C CA . ILE A 1 182 ? 6.277 -0.237 18.978 1.00 97.44 182 ILE A CA 1
ATOM 1367 C C . ILE A 1 182 ? 5.453 0.887 19.613 1.00 97.44 182 ILE A C 1
ATOM 1369 O O . ILE A 1 182 ? 5.006 0.762 20.756 1.00 97.44 182 ILE A O 1
ATOM 1373 N N . VAL A 1 183 ? 5.182 1.963 18.871 1.00 97.31 183 VAL A N 1
ATOM 1374 C CA . VAL A 1 183 ? 4.395 3.099 19.374 1.00 97.31 183 VAL A CA 1
ATOM 1375 C C . VAL A 1 183 ? 2.952 2.682 19.660 1.00 97.31 183 VAL A C 1
ATOM 1377 O O . VAL A 1 183 ? 2.384 3.089 20.675 1.00 97.31 183 VAL A O 1
ATOM 1380 N N . LEU A 1 184 ? 2.345 1.843 18.817 1.00 94.62 184 LEU A N 1
ATOM 1381 C CA . LEU A 1 184 ? 0.980 1.361 19.017 1.00 94.62 184 LEU A CA 1
ATOM 1382 C C . LEU A 1 184 ? 0.860 0.518 20.291 1.00 94.62 184 LEU A C 1
ATOM 1384 O O . LEU A 1 184 ? -0.071 0.736 21.066 1.00 94.62 184 LEU A O 1
ATOM 1388 N N . PHE A 1 185 ? 1.769 -0.430 20.520 1.00 94.69 185 PHE A N 1
ATOM 1389 C CA . PHE A 1 185 ? 1.686 -1.331 21.671 1.00 94.69 185 PHE A CA 1
ATOM 1390 C C . PHE A 1 185 ? 2.070 -0.652 22.987 1.00 94.69 185 PHE A C 1
ATOM 1392 O O . PHE A 1 185 ? 1.477 -0.968 24.017 1.00 94.69 185 PHE A O 1
ATOM 1399 N N . THR A 1 186 ? 2.979 0.325 22.958 1.00 96.06 186 THR A N 1
ATOM 1400 C CA . THR A 1 186 ? 3.364 1.097 24.153 1.00 96.06 186 THR A CA 1
ATOM 1401 C C . THR A 1 186 ? 2.335 2.173 24.514 1.00 96.06 186 THR A C 1
ATOM 1403 O O . THR A 1 186 ? 1.926 2.279 25.669 1.00 96.06 186 THR A O 1
ATOM 1406 N N . SER A 1 187 ? 1.854 2.955 23.539 1.00 95.19 187 SER A N 1
ATOM 1407 C CA . SER A 1 187 ? 0.957 4.097 23.796 1.00 95.19 187 SER A CA 1
ATOM 1408 C C . SER A 1 187 ? -0.536 3.764 23.711 1.00 95.19 187 SER A C 1
ATOM 1410 O O . SER A 1 187 ? -1.369 4.455 24.303 1.00 95.19 187 SER A O 1
ATOM 1412 N N . ARG A 1 188 ? -0.895 2.713 22.962 1.00 93.81 188 ARG A N 1
ATOM 1413 C CA . ARG A 1 188 ? -2.270 2.375 22.548 1.00 93.81 188 ARG A CA 1
ATOM 1414 C C . ARG A 1 188 ? -2.968 3.452 21.708 1.00 93.81 188 ARG A C 1
ATOM 1416 O O . ARG A 1 188 ? -4.186 3.374 21.544 1.00 93.81 188 ARG A O 1
ATOM 1423 N N . TYR A 1 189 ? -2.245 4.416 21.134 1.00 91.94 189 TYR A N 1
ATOM 1424 C CA . TYR A 1 189 ? -2.792 5.401 20.193 1.00 91.94 189 TYR A CA 1
ATOM 1425 C C . TYR A 1 189 ? -2.438 5.041 18.747 1.00 91.94 189 TYR A C 1
ATOM 1427 O O . TYR A 1 189 ? -1.280 5.103 18.343 1.00 91.94 189 TYR A O 1
ATOM 1435 N N . VAL A 1 190 ? -3.451 4.732 17.930 1.00 90.62 190 VAL A N 1
ATOM 1436 C CA . VAL A 1 190 ? -3.255 4.466 16.489 1.00 90.62 190 VAL A CA 1
ATOM 1437 C C . VAL A 1 190 ? -2.763 5.715 15.760 1.00 90.62 190 VAL A C 1
ATOM 1439 O O . VAL A 1 190 ? -1.892 5.626 14.906 1.00 90.62 190 VAL A O 1
ATOM 1442 N N . SER A 1 191 ? -3.300 6.883 16.113 1.00 91.25 191 SER A N 1
ATOM 1443 C CA . SER A 1 191 ? -2.917 8.154 15.499 1.00 91.25 191 SER A CA 1
ATOM 1444 C C . SER A 1 191 ? -1.462 8.519 15.773 1.00 91.25 191 SER A C 1
ATOM 1446 O O . SER A 1 191 ? -0.763 8.891 14.837 1.00 91.25 191 SER A O 1
ATOM 1448 N N . LEU A 1 192 ? -0.987 8.357 17.013 1.00 95.50 192 LEU A N 1
ATOM 1449 C CA . LEU A 1 192 ? 0.420 8.584 17.351 1.00 95.50 192 LEU A CA 1
ATOM 1450 C C . LEU A 1 192 ? 1.327 7.631 16.565 1.00 95.50 192 LEU A C 1
ATOM 1452 O O . LEU A 1 192 ? 2.269 8.082 15.926 1.00 95.50 192 LEU A O 1
ATOM 1456 N N . ALA A 1 193 ? 0.988 6.339 16.531 1.00 95.12 193 ALA A N 1
ATOM 1457 C CA . ALA A 1 193 ? 1.731 5.346 15.763 1.00 95.12 193 ALA A CA 1
ATOM 1458 C C . ALA A 1 193 ? 1.811 5.696 14.266 1.00 95.12 193 ALA A C 1
ATOM 1460 O O . ALA A 1 193 ? 2.892 5.644 13.675 1.00 95.12 193 ALA A O 1
ATOM 1461 N N . SER A 1 194 ? 0.694 6.100 13.648 1.00 92.94 194 SER A N 1
ATOM 1462 C CA . SER A 1 194 ? 0.656 6.524 12.241 1.00 92.94 194 SER A CA 1
ATOM 1463 C C . SER A 1 194 ? 1.496 7.772 11.978 1.00 92.94 194 SER A C 1
ATOM 1465 O O . SER A 1 194 ? 2.210 7.809 10.981 1.00 92.94 194 SER A O 1
ATOM 1467 N N . ILE A 1 195 ? 1.443 8.779 12.856 1.00 95.62 195 ILE A N 1
ATOM 1468 C CA . ILE A 1 195 ? 2.234 10.010 12.704 1.00 95.62 195 ILE A CA 1
ATOM 1469 C C . ILE A 1 195 ? 3.730 9.699 12.830 1.00 95.62 195 ILE A C 1
ATOM 1471 O O . ILE A 1 195 ? 4.499 10.082 11.953 1.00 95.62 195 ILE A O 1
ATOM 1475 N N . SER A 1 196 ? 4.135 8.973 13.878 1.00 97.12 196 SER A N 1
ATOM 1476 C CA . SER A 1 196 ? 5.542 8.639 14.131 1.00 97.12 196 SER A CA 1
ATOM 1477 C C . SER A 1 196 ? 6.146 7.785 13.017 1.00 97.12 196 SER A C 1
ATOM 1479 O O . SER A 1 196 ? 7.239 8.086 12.551 1.00 97.12 196 SER A O 1
ATOM 1481 N N . SER A 1 197 ? 5.434 6.755 12.551 1.00 96.38 197 SER A N 1
ATOM 1482 C CA . SER A 1 197 ? 5.903 5.911 11.440 1.00 96.38 197 SER A CA 1
ATOM 1483 C C . SER A 1 197 ? 5.969 6.658 10.110 1.00 96.38 197 SER A C 1
ATOM 1485 O O . SER A 1 197 ? 6.953 6.516 9.391 1.00 96.38 197 SER A O 1
ATOM 1487 N N . SER A 1 198 ? 4.972 7.497 9.803 1.00 95.06 198 SER A N 1
ATOM 1488 C CA . SER A 1 198 ? 4.982 8.310 8.579 1.00 95.06 198 SER A CA 1
ATOM 1489 C C . SER A 1 198 ? 6.138 9.304 8.588 1.00 95.06 198 SER A C 1
ATOM 1491 O O . SER A 1 198 ? 6.813 9.449 7.579 1.00 95.06 198 SER A O 1
ATOM 1493 N N . ALA A 1 199 ? 6.406 9.951 9.727 1.00 96.19 199 ALA A N 1
ATOM 1494 C CA . ALA A 1 199 ? 7.547 10.850 9.864 1.00 96.19 199 ALA A CA 1
ATOM 1495 C C . ALA A 1 199 ? 8.874 10.095 9.726 1.00 96.19 199 ALA A C 1
ATOM 1497 O O . ALA A 1 199 ? 9.759 10.559 9.021 1.00 96.19 199 ALA A O 1
ATOM 1498 N N . ALA A 1 200 ? 9.001 8.925 10.356 1.00 96.56 200 ALA A N 1
ATOM 1499 C CA . ALA A 1 200 ? 10.227 8.136 10.330 1.00 96.56 200 ALA A CA 1
ATOM 1500 C C . ALA A 1 200 ? 10.564 7.552 8.950 1.00 96.56 200 ALA A C 1
ATOM 1502 O O . ALA A 1 200 ? 11.739 7.343 8.674 1.00 96.56 200 ALA A O 1
ATOM 1503 N N . TYR A 1 201 ? 9.574 7.297 8.090 1.00 95.50 201 TYR A N 1
ATOM 1504 C CA . TYR A 1 201 ? 9.781 6.661 6.784 1.00 95.50 201 TYR A CA 1
ATOM 1505 C C . TYR A 1 201 ? 10.816 7.381 5.888 1.00 95.50 201 TYR A C 1
ATOM 1507 O O . TYR A 1 201 ? 11.819 6.754 5.549 1.00 95.50 201 TYR A O 1
ATOM 1515 N N . PRO A 1 202 ? 10.674 8.681 5.547 1.00 95.75 202 PRO A N 1
ATOM 1516 C CA . PRO A 1 202 ? 11.680 9.380 4.743 1.00 95.75 202 PRO A CA 1
ATOM 1517 C C . PRO A 1 202 ? 13.040 9.497 5.449 1.00 95.75 202 PRO A C 1
ATOM 1519 O O . PRO A 1 202 ? 14.074 9.438 4.789 1.00 95.75 202 PRO A O 1
ATOM 1522 N N . PHE A 1 203 ? 13.078 9.604 6.784 1.00 95.88 203 PHE A N 1
ATOM 1523 C CA . PHE A 1 203 ? 14.349 9.595 7.523 1.00 95.88 203 PHE A CA 1
ATOM 1524 C C . PHE A 1 203 ? 15.042 8.231 7.477 1.00 95.88 203 PHE A C 1
ATOM 1526 O O . PHE A 1 203 ? 16.265 8.180 7.389 1.00 95.88 203 PHE A O 1
ATOM 1533 N N . ALA A 1 204 ? 14.281 7.134 7.498 1.00 95.69 204 ALA A N 1
ATOM 1534 C CA . ALA A 1 204 ? 14.819 5.792 7.318 1.00 95.69 204 ALA A CA 1
ATOM 1535 C C . ALA A 1 204 ? 15.432 5.640 5.920 1.00 95.69 204 ALA A C 1
ATOM 1537 O O . ALA A 1 204 ? 16.555 5.158 5.812 1.00 95.69 204 ALA A O 1
ATOM 1538 N N . GLN A 1 205 ? 14.762 6.141 4.877 1.00 95.62 205 GLN A N 1
ATOM 1539 C CA . GLN A 1 205 ? 15.312 6.153 3.516 1.00 95.62 205 GLN A CA 1
ATOM 1540 C C . GLN A 1 205 ? 16.618 6.960 3.439 1.00 95.62 205 GLN A C 1
ATOM 1542 O O . GLN A 1 205 ? 17.611 6.464 2.918 1.00 95.62 205 GLN A O 1
ATOM 1547 N N . LEU A 1 206 ? 16.661 8.166 4.019 1.00 96.38 206 LEU A N 1
ATOM 1548 C CA . LEU A 1 206 ? 17.889 8.974 4.065 1.00 96.38 206 LEU A CA 1
ATOM 1549 C C . LEU A 1 206 ? 19.022 8.267 4.819 1.00 96.38 206 LEU A C 1
ATOM 1551 O O . LEU A 1 206 ? 20.164 8.291 4.368 1.00 96.38 206 LEU A O 1
ATOM 1555 N N . ALA A 1 207 ? 18.720 7.618 5.945 1.00 96.06 207 ALA A N 1
ATOM 1556 C CA . ALA A 1 207 ? 19.707 6.847 6.691 1.00 96.06 207 ALA A CA 1
ATOM 1557 C C . ALA A 1 207 ? 20.251 5.676 5.858 1.00 96.06 207 ALA A C 1
ATOM 1559 O O . ALA A 1 207 ? 21.459 5.464 5.831 1.00 96.06 207 ALA A O 1
ATOM 1560 N N . LEU A 1 208 ? 19.392 4.949 5.141 1.00 95.75 208 LEU A N 1
ATOM 1561 C CA . LEU A 1 208 ? 19.808 3.861 4.252 1.00 95.75 208 LEU A CA 1
ATOM 1562 C C . LEU A 1 208 ? 20.708 4.362 3.115 1.00 95.75 208 LEU A C 1
ATOM 1564 O O . LEU A 1 208 ? 21.752 3.761 2.870 1.00 95.75 208 LEU A O 1
ATOM 1568 N N . ILE A 1 209 ? 20.368 5.496 2.500 1.00 95.25 209 ILE A N 1
ATOM 1569 C CA . ILE A 1 209 ? 21.176 6.115 1.441 1.00 95.25 209 ILE A CA 1
ATOM 1570 C C . ILE A 1 209 ? 22.551 6.538 1.977 1.00 95.25 209 ILE A C 1
ATOM 1572 O O . ILE A 1 209 ? 23.579 6.129 1.443 1.00 95.25 209 ILE A O 1
ATOM 1576 N N . TYR A 1 210 ? 22.593 7.342 3.044 1.00 96.69 210 TYR A N 1
ATOM 1577 C CA . TYR A 1 210 ? 23.831 8.003 3.476 1.00 96.69 210 TYR A CA 1
ATOM 1578 C C . TYR A 1 210 ? 24.696 7.185 4.440 1.00 96.69 210 TYR A C 1
ATOM 1580 O O . TYR A 1 210 ? 25.906 7.397 4.477 1.00 96.69 210 TYR A O 1
ATOM 1588 N N . LEU A 1 211 ? 24.112 6.280 5.232 1.00 96.38 211 LEU A N 1
ATOM 1589 C CA . LEU A 1 211 ? 24.855 5.483 6.221 1.00 96.38 211 LEU A CA 1
ATOM 1590 C C . LEU A 1 211 ? 25.174 4.073 5.725 1.00 96.38 211 LEU A C 1
ATOM 1592 O O . LEU A 1 211 ? 26.179 3.502 6.139 1.00 96.38 211 LEU A O 1
ATOM 1596 N N . PHE A 1 212 ? 24.326 3.512 4.862 1.00 95.44 212 PHE A N 1
ATOM 1597 C CA . PHE A 1 212 ? 24.443 2.126 4.402 1.00 95.44 212 PHE A CA 1
ATOM 1598 C C . PHE A 1 212 ? 24.700 2.004 2.895 1.00 95.44 212 PHE A C 1
ATOM 1600 O O . PHE A 1 212 ? 24.935 0.897 2.419 1.00 95.44 212 PHE A O 1
ATOM 1607 N N . GLY A 1 213 ? 24.680 3.116 2.150 1.00 93.31 213 GLY A N 1
ATOM 1608 C CA . GLY A 1 213 ? 24.918 3.120 0.706 1.00 93.31 213 GLY A CA 1
ATOM 1609 C C . GLY A 1 213 ? 23.835 2.393 -0.094 1.00 93.31 213 GLY A C 1
ATOM 1610 O O . GLY A 1 213 ? 24.125 1.876 -1.168 1.00 93.31 213 GLY A O 1
ATOM 1611 N N . VAL A 1 214 ? 22.609 2.305 0.434 1.00 93.44 214 VAL A N 1
ATOM 1612 C CA . VAL A 1 214 ? 21.479 1.688 -0.271 1.00 93.44 214 VAL A CA 1
ATOM 1613 C C . VAL A 1 214 ? 20.999 2.632 -1.367 1.00 93.44 214 VAL A C 1
ATOM 1615 O O . VAL A 1 214 ? 20.682 3.793 -1.107 1.00 93.44 214 VAL A O 1
ATOM 1618 N N . GLU A 1 215 ? 20.915 2.121 -2.589 1.00 91.44 215 GLU A N 1
ATOM 1619 C CA . GLU A 1 215 ? 20.349 2.856 -3.715 1.00 91.44 215 GLU A CA 1
ATOM 1620 C C . GLU A 1 215 ? 18.820 2.895 -3.584 1.00 91.44 215 GLU A C 1
ATOM 1622 O O . GLU A 1 215 ? 18.163 1.862 -3.480 1.00 91.44 215 GLU A O 1
ATOM 1627 N N . ILE A 1 216 ? 18.258 4.104 -3.538 1.00 91.06 216 ILE A N 1
ATOM 1628 C CA . ILE A 1 216 ? 16.813 4.351 -3.522 1.00 91.06 216 ILE A CA 1
ATOM 1629 C C . ILE A 1 216 ? 16.527 5.393 -4.598 1.00 91.06 216 ILE A C 1
ATOM 1631 O O . ILE A 1 216 ? 17.110 6.483 -4.576 1.00 91.06 216 ILE A O 1
ATOM 1635 N N . GLU A 1 217 ? 15.611 5.096 -5.519 1.00 91.19 217 GLU A N 1
ATOM 1636 C CA . GLU A 1 217 ? 15.269 6.030 -6.589 1.00 91.19 217 GLU A CA 1
ATOM 1637 C C . GLU A 1 217 ? 14.713 7.342 -6.031 1.00 91.19 217 GLU A C 1
ATOM 1639 O O . GLU A 1 217 ? 13.819 7.380 -5.176 1.00 91.19 217 GLU A O 1
ATOM 1644 N N . THR A 1 218 ? 15.205 8.454 -6.579 1.00 90.50 218 THR A N 1
ATOM 1645 C CA . THR A 1 218 ? 14.784 9.795 -6.165 1.00 90.50 218 THR A CA 1
ATOM 1646 C C . THR A 1 218 ? 13.284 10.010 -6.366 1.00 90.50 218 THR A C 1
ATOM 1648 O O . THR A 1 218 ? 12.649 10.643 -5.523 1.00 90.50 218 THR A O 1
ATOM 1651 N N . SER A 1 219 ? 12.689 9.463 -7.435 1.00 88.06 219 SER A N 1
ATOM 1652 C CA . SER A 1 219 ? 11.245 9.577 -7.676 1.00 88.06 219 SER A CA 1
ATOM 1653 C C . SER A 1 219 ? 10.432 8.904 -6.569 1.00 88.06 219 SER A C 1
ATOM 1655 O O . SER A 1 219 ? 9.496 9.512 -6.042 1.00 88.06 219 SER A O 1
ATOM 1657 N N . PHE A 1 220 ? 10.836 7.704 -6.136 1.00 91.56 220 PHE A N 1
ATOM 1658 C CA . PHE A 1 220 ? 10.191 6.991 -5.037 1.00 91.56 220 PHE A CA 1
ATOM 1659 C C . PHE A 1 220 ? 10.355 7.721 -3.706 1.00 91.56 220 PHE A C 1
ATOM 1661 O O . PHE A 1 220 ? 9.366 7.891 -2.996 1.00 91.56 220 PHE A O 1
ATOM 1668 N N . PHE A 1 221 ? 11.562 8.202 -3.386 1.00 94.62 221 PHE A N 1
ATOM 1669 C CA . PHE A 1 221 ? 11.811 8.994 -2.177 1.00 94.62 221 PHE A CA 1
ATOM 1670 C C . PHE A 1 221 ? 10.942 10.261 -2.117 1.00 94.62 221 PHE A C 1
ATOM 1672 O O . PHE A 1 221 ? 10.357 10.573 -1.077 1.00 94.62 221 PHE A O 1
ATOM 1679 N N . LEU A 1 222 ? 10.821 10.995 -3.227 1.00 93.19 222 LEU A N 1
ATOM 1680 C CA . LEU A 1 222 ? 9.976 12.189 -3.290 1.00 93.19 222 LEU A CA 1
ATOM 1681 C C . LEU A 1 222 ? 8.496 11.827 -3.140 1.00 93.19 222 LEU A C 1
ATOM 1683 O O . LEU A 1 222 ? 7.786 12.440 -2.339 1.00 93.19 222 LEU A O 1
ATOM 1687 N N . PHE A 1 223 ? 8.037 10.808 -3.868 1.00 89.88 223 PHE A N 1
ATOM 1688 C CA . PHE A 1 223 ? 6.663 10.322 -3.795 1.00 89.88 223 PHE A CA 1
ATOM 1689 C C . PHE A 1 223 ? 6.288 9.887 -2.370 1.00 89.88 223 PHE A C 1
ATOM 1691 O O . PHE A 1 223 ? 5.286 10.355 -1.820 1.00 89.88 223 PHE A O 1
ATOM 1698 N N . SER A 1 224 ? 7.106 9.043 -1.736 1.00 92.19 224 SER A N 1
ATOM 1699 C CA . SER A 1 224 ? 6.868 8.560 -0.374 1.00 92.19 224 SER A CA 1
ATOM 1700 C C . SER A 1 224 ? 6.918 9.688 0.656 1.00 92.19 224 SER A C 1
ATOM 1702 O O . SER A 1 224 ? 6.088 9.709 1.566 1.00 92.19 224 SER A O 1
ATOM 1704 N N . SER A 1 225 ? 7.820 10.662 0.495 1.00 94.75 225 SER A N 1
ATOM 1705 C CA . SER A 1 225 ? 7.925 11.837 1.372 1.00 94.75 225 SER A CA 1
ATOM 1706 C C . SER A 1 225 ? 6.673 12.712 1.311 1.00 94.75 225 SER A C 1
ATOM 1708 O O . SER A 1 225 ? 6.155 13.138 2.347 1.00 94.75 225 SER A O 1
ATOM 1710 N N . VAL A 1 226 ? 6.131 12.939 0.110 1.00 95.12 226 VAL A N 1
ATOM 1711 C CA . VAL A 1 226 ? 4.878 13.687 -0.074 1.00 95.12 226 VAL A CA 1
ATOM 1712 C C . VAL A 1 226 ? 3.701 12.932 0.548 1.00 95.12 226 VAL A C 1
ATOM 1714 O O . VAL A 1 226 ? 2.893 13.533 1.261 1.00 95.12 226 VAL A O 1
ATOM 1717 N N . ILE A 1 227 ? 3.615 11.613 0.351 1.00 92.00 227 ILE A N 1
ATOM 1718 C CA . ILE A 1 227 ? 2.578 10.771 0.970 1.00 92.00 227 ILE A CA 1
ATOM 1719 C C . ILE A 1 227 ? 2.683 10.807 2.500 1.00 92.00 227 ILE A C 1
ATOM 1721 O O . ILE A 1 227 ? 1.673 11.023 3.174 1.00 92.00 227 ILE A O 1
ATOM 1725 N N . ALA A 1 228 ? 3.886 10.658 3.054 1.00 93.88 228 ALA A N 1
ATOM 1726 C CA . ALA A 1 228 ? 4.146 10.746 4.487 1.00 93.88 228 ALA A CA 1
ATOM 1727 C C . ALA A 1 228 ? 3.691 12.094 5.063 1.00 93.88 228 ALA A C 1
ATOM 1729 O O . ALA A 1 228 ? 2.953 12.132 6.054 1.00 93.88 228 ALA A O 1
ATOM 1730 N N . LEU A 1 229 ? 4.049 13.199 4.403 1.00 95.75 229 LEU A N 1
ATOM 1731 C CA . LEU A 1 229 ? 3.615 14.538 4.794 1.00 95.75 229 LEU A CA 1
ATOM 1732 C C . LEU A 1 229 ? 2.088 14.668 4.750 1.00 95.75 229 LEU A C 1
ATOM 1734 O O . LEU A 1 229 ? 1.482 15.121 5.721 1.00 95.75 229 LEU A O 1
ATOM 1738 N N . MET A 1 230 ? 1.440 14.219 3.672 1.00 91.69 230 MET A N 1
ATOM 1739 C CA . MET A 1 230 ? -0.023 14.238 3.567 1.00 91.69 230 MET A CA 1
ATOM 1740 C C . MET A 1 230 ? -0.697 13.423 4.676 1.00 91.69 230 MET A C 1
ATOM 1742 O O . MET A 1 230 ? -1.716 13.860 5.221 1.00 91.69 230 MET A O 1
ATOM 1746 N N . ILE A 1 231 ? -0.137 12.268 5.055 1.00 91.31 231 ILE A N 1
ATOM 1747 C CA . ILE A 1 231 ? -0.644 11.473 6.181 1.00 91.31 231 ILE A CA 1
ATOM 1748 C C . ILE A 1 231 ? -0.555 12.284 7.475 1.00 91.31 231 ILE A C 1
ATOM 1750 O O . ILE A 1 231 ? -1.549 12.363 8.201 1.00 91.31 231 ILE A O 1
ATOM 1754 N N . ILE A 1 232 ? 0.582 12.922 7.757 1.00 93.62 232 ILE A N 1
ATOM 1755 C CA . ILE A 1 232 ? 0.771 13.739 8.966 1.00 93.62 232 ILE A CA 1
ATOM 1756 C C . ILE A 1 232 ? -0.220 14.909 8.989 1.00 93.62 232 ILE A C 1
ATOM 1758 O O . ILE A 1 232 ? -0.931 15.098 9.980 1.00 93.62 232 ILE A O 1
ATOM 1762 N N . LEU A 1 233 ? -0.344 15.643 7.880 1.00 94.00 233 LEU A N 1
ATOM 1763 C CA . LEU A 1 233 ? -1.270 16.773 7.754 1.00 94.00 233 LEU A CA 1
ATOM 1764 C C . LEU A 1 233 ? -2.727 16.342 7.970 1.00 94.00 233 LEU A C 1
ATOM 1766 O O . LEU A 1 233 ? -3.479 17.008 8.688 1.00 94.00 233 LEU A O 1
ATOM 1770 N N . LYS A 1 234 ? -3.122 15.178 7.440 1.00 90.56 234 LYS A N 1
ATOM 1771 C CA . LYS A 1 234 ? -4.463 14.606 7.643 1.00 90.56 234 LYS A CA 1
ATOM 1772 C C . LYS A 1 234 ? -4.751 14.273 9.112 1.00 90.56 234 LYS A C 1
ATOM 1774 O O . LYS A 1 234 ? -5.911 14.281 9.527 1.00 90.56 234 LYS A O 1
ATOM 1779 N N . HIS A 1 235 ? -3.719 14.035 9.920 1.00 92.00 235 HIS A N 1
ATOM 1780 C CA . HIS A 1 235 ? -3.848 13.767 11.352 1.00 92.00 235 HIS A CA 1
ATOM 1781 C C . HIS A 1 235 ? -3.884 15.031 12.231 1.00 92.00 235 HIS A C 1
ATOM 1783 O O . HIS A 1 235 ? -3.938 14.898 13.454 1.00 92.00 235 HIS A O 1
ATOM 1789 N N . LYS A 1 236 ? -3.959 16.251 11.670 1.00 93.25 236 LYS A N 1
ATOM 1790 C CA . LYS A 1 236 ? -4.053 17.519 12.433 1.00 93.25 236 LYS A CA 1
ATOM 1791 C C . LYS A 1 236 ? -5.077 17.480 13.579 1.00 93.25 236 LYS A C 1
ATOM 1793 O O . LYS A 1 236 ? -4.791 17.928 14.688 1.00 93.25 236 LYS A O 1
ATOM 1798 N N . SER A 1 237 ? -6.263 16.905 13.347 1.00 90.50 237 SER A N 1
ATOM 1799 C CA . SER A 1 237 ? -7.295 16.797 14.395 1.00 90.50 237 SER A CA 1
ATOM 1800 C C . SER A 1 237 ? -6.900 15.846 15.534 1.00 90.50 237 SER A C 1
ATOM 1802 O O . SER A 1 237 ? -7.205 16.113 16.698 1.00 90.50 237 SER A O 1
ATOM 1804 N N . ASN A 1 238 ? -6.209 14.747 15.212 1.00 92.62 238 ASN A N 1
ATOM 1805 C CA . ASN A 1 238 ? -5.700 13.781 16.182 1.00 92.62 238 ASN A CA 1
ATOM 1806 C C . ASN A 1 238 ? -4.544 14.372 16.988 1.00 92.62 238 ASN A C 1
ATOM 1808 O O . ASN A 1 238 ? -4.504 14.173 18.195 1.00 92.62 238 ASN A O 1
ATOM 1812 N N . ILE A 1 239 ? -3.664 15.151 16.352 1.00 93.88 239 ILE A N 1
ATOM 1813 C CA . ILE A 1 239 ? -2.583 15.879 17.030 1.00 93.88 239 ILE A CA 1
ATOM 1814 C C . ILE A 1 239 ? -3.169 16.803 18.102 1.00 93.88 239 ILE A C 1
ATOM 1816 O O . ILE A 1 239 ? -2.777 16.725 19.263 1.00 93.88 239 ILE A O 1
ATOM 1820 N N . GLY A 1 240 ? -4.195 17.590 17.760 1.00 94.69 240 GLY A N 1
ATOM 1821 C CA . GLY A 1 240 ? -4.875 18.435 18.744 1.00 94.69 240 GLY A CA 1
ATOM 1822 C C . GLY A 1 240 ? -5.481 17.644 19.914 1.00 94.69 240 GLY A C 1
ATOM 1823 O O . GLY A 1 240 ? -5.423 18.094 21.057 1.00 94.69 240 GLY A O 1
ATOM 1824 N N . ARG A 1 241 ? -6.046 16.454 19.664 1.00 95.38 241 ARG A N 1
ATOM 1825 C CA . ARG A 1 241 ? -6.573 15.582 20.730 1.00 95.38 241 ARG A CA 1
ATOM 1826 C C . ARG A 1 241 ? -5.473 14.954 21.584 1.00 95.38 241 ARG A C 1
ATOM 1828 O O . ARG A 1 241 ? -5.665 14.854 22.792 1.00 95.38 241 ARG A O 1
ATOM 1835 N N . LEU A 1 242 ? -4.338 14.580 20.990 1.00 94.69 242 LEU A N 1
ATOM 1836 C CA . LEU A 1 242 ? -3.159 14.077 21.701 1.00 94.69 242 LEU A CA 1
ATOM 1837 C C . LEU A 1 242 ? -2.600 15.140 22.651 1.00 94.69 242 LEU A C 1
ATOM 1839 O O . LEU A 1 242 ? -2.419 14.852 23.830 1.00 94.69 242 LEU A O 1
ATOM 1843 N N . MET A 1 243 ? -2.437 16.379 22.175 1.00 96.12 243 MET A N 1
ATOM 1844 C CA . MET A 1 243 ? -1.969 17.507 22.995 1.00 96.12 243 MET A CA 1
ATOM 1845 C C . MET A 1 243 ? -2.899 17.807 24.178 1.00 96.12 243 MET A C 1
ATOM 1847 O O . MET A 1 243 ? -2.438 18.212 25.237 1.00 96.12 243 MET A O 1
ATOM 1851 N N . ARG A 1 244 ? -4.209 17.584 24.014 1.00 96.56 244 ARG A N 1
ATOM 1852 C CA . ARG A 1 244 ? -5.211 17.750 25.081 1.00 96.56 244 ARG A CA 1
ATOM 1853 C C . ARG A 1 244 ? -5.442 16.494 25.930 1.00 96.56 244 ARG A C 1
ATOM 1855 O O . ARG A 1 244 ? -6.319 16.511 26.783 1.00 96.56 244 ARG A O 1
ATOM 1862 N N . GLY A 1 245 ? -4.761 15.379 25.657 1.00 93.12 245 GLY A N 1
ATOM 1863 C CA . GLY A 1 245 ? -4.999 14.107 26.354 1.00 93.12 245 GLY A CA 1
ATOM 1864 C C . GLY A 1 245 ? -6.383 13.476 26.112 1.00 93.12 245 GLY A C 1
ATOM 1865 O O . GLY A 1 245 ? -6.812 12.627 26.885 1.00 93.12 245 GLY A O 1
ATOM 1866 N N . THR A 1 246 ? -7.086 13.865 25.042 1.00 93.31 246 THR A N 1
ATOM 1867 C CA . THR A 1 246 ? -8.464 13.421 24.714 1.00 93.31 246 THR A CA 1
ATOM 1868 C C . THR A 1 246 ? -8.526 12.386 23.584 1.00 93.31 246 THR A C 1
ATOM 1870 O O . THR A 1 246 ? -9.608 11.987 23.147 1.00 93.31 246 THR A O 1
ATOM 1873 N N . GLU A 1 247 ? -7.376 11.953 23.062 1.00 91.00 247 GLU A N 1
ATOM 1874 C CA . GLU A 1 247 ? -7.318 10.942 22.004 1.00 91.00 247 GLU A CA 1
ATOM 1875 C C . GLU A 1 247 ? -7.753 9.563 22.533 1.00 91.00 247 GLU A C 1
ATOM 1877 O O . GLU A 1 247 ? -7.481 9.185 23.672 1.00 91.00 247 GLU A O 1
ATOM 1882 N N . ARG A 1 248 ? -8.453 8.786 21.700 1.00 89.62 248 ARG A N 1
ATOM 1883 C CA . ARG A 1 248 ? -8.975 7.468 22.093 1.00 89.62 248 ARG A CA 1
ATOM 1884 C C . ARG A 1 248 ? -7.888 6.397 22.028 1.00 89.62 248 ARG A C 1
ATOM 1886 O O . ARG A 1 248 ? -7.209 6.266 21.010 1.00 89.62 248 ARG A O 1
ATOM 1893 N N . ARG A 1 249 ? -7.788 5.579 23.080 1.00 88.75 249 ARG A N 1
ATOM 1894 C CA . ARG A 1 249 ? -6.899 4.411 23.121 1.00 88.75 249 ARG A CA 1
ATOM 1895 C C . ARG A 1 249 ? -7.567 3.182 22.508 1.00 88.75 249 ARG A C 1
ATOM 1897 O O . ARG A 1 249 ? -8.785 3.004 22.562 1.00 88.75 249 ARG A O 1
ATOM 1904 N N . VAL A 1 250 ? -6.759 2.292 21.947 1.00 84.19 250 VAL A N 1
ATOM 1905 C CA . VAL A 1 250 ? -7.217 0.963 21.535 1.00 84.19 250 VAL A CA 1
ATOM 1906 C C . VAL A 1 250 ? -7.640 0.179 22.780 1.00 84.19 250 VAL A C 1
ATOM 1908 O O . VAL A 1 250 ? -6.881 0.061 23.740 1.00 84.19 250 VAL A O 1
ATOM 1911 N N . GLY A 1 251 ? -8.868 -0.347 22.765 1.00 73.75 251 GLY A N 1
ATOM 1912 C CA . GLY A 1 251 ? -9.419 -1.175 23.843 1.00 73.75 251 GLY A CA 1
ATOM 1913 C C . GLY A 1 251 ? -10.108 -0.420 24.986 1.00 73.75 251 GLY A C 1
ATOM 1914 O O . GLY A 1 251 ? -10.668 -1.065 25.861 1.00 73.75 251 GLY A O 1
ATOM 1915 N N . SER A 1 252 ? -10.140 0.917 24.990 1.00 67.19 252 SER A N 1
ATOM 1916 C CA . SER A 1 252 ? -10.775 1.702 26.066 1.00 67.19 252 SER A CA 1
ATOM 1917 C C . SER A 1 252 ? -12.278 1.967 25.856 1.00 67.19 252 SER A C 1
ATOM 1919 O O . SER A 1 252 ? -12.777 3.027 26.226 1.00 67.19 252 SER A O 1
ATOM 1921 N N . GLY A 1 253 ? -13.010 1.035 25.240 1.00 47.28 253 GLY A N 1
ATOM 1922 C CA . GLY A 1 253 ? -14.468 1.116 25.100 1.00 47.28 253 GLY A CA 1
ATOM 1923 C C . GLY A 1 253 ? -15.165 0.299 26.183 1.00 47.28 253 GLY A C 1
ATOM 1924 O O . GLY A 1 253 ? -14.926 -0.903 26.272 1.00 47.28 253 GLY A O 1
ATOM 1925 N N . LYS A 1 254 ? -16.044 0.926 26.978 1.00 39.84 254 LYS A N 1
ATOM 1926 C CA . LYS A 1 254 ? -17.037 0.181 27.767 1.00 39.84 254 LYS A CA 1
ATOM 1927 C C . LYS A 1 254 ? -17.855 -0.689 26.796 1.00 39.84 254 LYS A C 1
ATOM 1929 O O . LYS A 1 254 ? -18.233 -0.166 25.742 1.00 39.84 254 LYS A O 1
ATOM 1934 N N . PRO A 1 255 ? -18.160 -1.962 27.114 1.00 39.44 255 PRO A N 1
ATOM 1935 C CA . PRO A 1 255 ? -19.232 -2.656 26.417 1.00 39.44 255 PRO A CA 1
ATOM 1936 C C . PRO A 1 255 ? -20.470 -1.779 26.589 1.00 39.44 255 PRO A C 1
ATOM 1938 O O . PRO A 1 255 ? -20.765 -1.356 27.711 1.00 39.44 255 PRO A O 1
ATOM 1941 N N . GLY A 1 256 ? -21.138 -1.425 25.492 1.00 35.31 256 GLY A N 1
ATOM 1942 C CA . GLY A 1 256 ? -22.430 -0.765 25.597 1.00 35.31 256 GLY A CA 1
ATOM 1943 C C . GLY A 1 256 ? -23.296 -1.635 26.496 1.00 35.31 256 GLY A C 1
ATOM 1944 O O . GLY A 1 256 ? -23.502 -2.807 26.183 1.00 35.31 256 GLY A O 1
ATOM 1945 N N . LYS A 1 257 ? -23.737 -1.091 27.637 1.00 35.47 257 LYS A N 1
ATOM 1946 C CA . LYS A 1 257 ? -24.872 -1.666 28.346 1.00 35.47 257 LYS A CA 1
ATOM 1947 C C . LYS A 1 257 ? -25.969 -1.749 27.293 1.00 35.47 257 LYS A C 1
ATOM 1949 O O . LYS A 1 257 ? -26.423 -0.712 26.810 1.00 35.47 257 LYS A O 1
ATOM 1954 N N . GLY A 1 258 ? -26.332 -2.972 26.905 1.00 35.12 258 GLY A N 1
ATOM 1955 C CA . GLY A 1 258 ? -27.652 -3.210 26.356 1.00 35.12 258 GLY A CA 1
ATOM 1956 C C . GLY A 1 258 ? -28.624 -2.512 27.293 1.00 35.12 258 GLY A C 1
ATOM 1957 O O . GLY A 1 258 ? -28.460 -2.579 28.514 1.00 35.12 258 GLY A O 1
ATOM 1958 N N . SER A 1 259 ? -29.530 -1.741 26.715 1.00 35.00 259 SER A N 1
ATOM 1959 C CA . SER A 1 259 ? -30.669 -1.164 27.404 1.00 35.00 259 SER A CA 1
ATOM 1960 C C . SER A 1 259 ? -31.427 -2.295 28.100 1.00 35.00 259 SER A C 1
ATOM 1962 O O . SER A 1 259 ? -32.290 -2.933 27.506 1.00 35.00 259 SER A O 1
ATOM 1964 N N . GLY A 1 260 ? -31.038 -2.586 29.339 1.00 32.44 260 GLY A N 1
ATOM 1965 C CA . GLY A 1 260 ? -31.858 -3.299 30.292 1.00 32.44 260 GLY A CA 1
ATOM 1966 C C . GLY A 1 260 ? -32.959 -2.339 30.692 1.00 32.44 260 GLY A C 1
ATOM 1967 O O . GLY A 1 260 ? -32.723 -1.406 31.455 1.00 32.44 260 GLY A O 1
ATOM 1968 N N . SER A 1 261 ? -34.132 -2.528 30.106 1.00 33.28 261 SER A N 1
ATOM 1969 C CA . SER A 1 261 ? -35.376 -2.152 30.751 1.00 33.28 261 SER A CA 1
ATOM 1970 C C . SER A 1 261 ? -35.720 -3.268 31.743 1.00 33.28 261 SER A C 1
ATOM 1972 O O . SER A 1 261 ? -36.434 -4.205 31.395 1.00 33.28 261 SER A O 1
ATOM 1974 N N . ASP A 1 262 ? -35.170 -3.183 32.956 1.00 34.53 262 ASP A N 1
ATOM 1975 C CA . ASP A 1 262 ? -35.944 -3.537 34.153 1.00 34.53 262 ASP A CA 1
ATOM 1976 C C . ASP A 1 262 ? -37.056 -2.467 34.218 1.00 34.53 262 ASP A C 1
ATOM 1978 O O . ASP A 1 262 ? -36.769 -1.288 34.030 1.00 34.53 262 ASP A O 1
ATOM 1982 N N . GLY A 1 263 ? -38.351 -2.733 34.334 1.00 31.94 263 GLY A N 1
ATOM 1983 C CA . GLY A 1 263 ? -39.051 -3.802 35.023 1.00 31.94 263 GLY A CA 1
ATOM 1984 C C . GLY A 1 263 ? -40.032 -3.101 35.969 1.00 31.94 263 GLY A C 1
ATOM 1985 O O . GLY A 1 263 ? -39.592 -2.512 36.948 1.00 31.94 263 GLY A O 1
ATOM 1986 N N . SER A 1 264 ? -41.335 -3.121 35.676 1.00 30.28 264 SER A N 1
ATOM 1987 C CA . SER A 1 264 ? -42.375 -2.854 36.681 1.00 30.28 264 SER A CA 1
ATOM 1988 C C . SER A 1 264 ? -43.712 -3.475 36.263 1.00 30.28 264 SER A C 1
ATOM 1990 O O . SER A 1 264 ? -44.354 -3.017 35.323 1.00 30.28 264 SER A O 1
ATOM 1992 N N . GLU A 1 265 ? -44.061 -4.533 36.994 1.00 32.25 265 GLU A N 1
ATOM 1993 C CA . GLU A 1 265 ? -45.376 -4.783 37.598 1.00 32.25 265 GLU A CA 1
ATOM 1994 C C . GLU A 1 265 ? -46.613 -4.933 36.700 1.00 32.25 265 GLU A C 1
ATOM 1996 O O . GLU A 1 265 ? -47.101 -4.009 36.057 1.00 32.25 265 GLU A O 1
ATOM 2001 N N . GLY A 1 266 ? -47.203 -6.129 36.774 1.00 27.62 266 GLY A N 1
ATOM 2002 C CA . GLY A 1 266 ? -48.621 -6.319 36.512 1.00 27.62 266 GLY A CA 1
ATOM 2003 C C . GLY A 1 266 ? -49.456 -5.979 37.746 1.00 27.62 266 GLY A C 1
ATOM 2004 O O . GLY A 1 266 ? -49.079 -6.344 38.854 1.00 27.62 266 GLY A O 1
ATOM 2005 N N . ALA A 1 267 ? -50.611 -5.347 37.535 1.00 30.61 267 ALA A N 1
ATOM 2006 C CA . ALA A 1 267 ? -51.813 -5.471 38.361 1.00 30.61 267 ALA A CA 1
ATOM 2007 C C . ALA A 1 267 ? -53.000 -4.759 37.682 1.00 30.61 267 ALA A C 1
ATOM 2009 O O . ALA A 1 267 ? -52.873 -3.619 37.252 1.00 30.61 267 ALA A O 1
ATOM 2010 N N . GLY A 1 268 ? -54.162 -5.421 37.667 1.00 27.30 268 GLY A N 1
ATOM 2011 C CA . GLY A 1 268 ? -55.461 -4.758 37.843 1.00 27.30 268 GLY A CA 1
ATOM 2012 C C . GLY A 1 268 ? -56.177 -4.221 36.604 1.00 27.30 268 GLY A C 1
ATOM 2013 O O . GLY A 1 268 ? -55.951 -3.098 36.170 1.00 27.30 268 GLY A O 1
ATOM 2014 N N . GLY A 1 269 ? -57.146 -4.994 36.110 1.00 25.14 269 GLY A N 1
ATOM 2015 C CA . GLY A 1 269 ? -58.283 -4.456 35.366 1.00 25.14 269 GLY A CA 1
ATOM 2016 C C . GLY A 1 269 ? -59.379 -3.891 36.285 1.00 25.14 269 GLY A C 1
ATOM 2017 O O . GLY A 1 269 ? -59.377 -4.136 37.489 1.00 25.14 269 GLY A O 1
ATOM 2018 N N . ALA A 1 270 ? -60.350 -3.239 35.634 1.00 26.91 270 ALA A N 1
ATOM 2019 C CA . ALA A 1 270 ? -61.646 -2.736 36.115 1.00 26.91 270 ALA A CA 1
ATOM 2020 C C . ALA A 1 270 ? -61.676 -1.360 36.821 1.00 26.91 270 ALA A C 1
ATOM 2022 O O . ALA A 1 270 ? -61.091 -1.155 37.876 1.00 26.91 270 ALA A O 1
ATOM 2023 N N . GLY A 1 271 ? -62.466 -0.438 36.249 1.00 26.83 271 GLY A N 1
ATOM 2024 C CA . GLY A 1 271 ? -62.857 0.838 36.860 1.00 26.83 271 GLY A CA 1
ATOM 2025 C C . GLY A 1 271 ? -63.569 1.764 35.866 1.00 26.83 271 GLY A C 1
ATOM 2026 O O . GLY A 1 271 ? -62.964 2.227 34.909 1.00 26.83 271 GLY A O 1
ATOM 2027 N N . VAL A 1 272 ? -64.866 1.982 36.078 1.00 27.38 272 VAL A N 1
ATOM 2028 C CA . VAL A 1 272 ? -65.863 2.611 35.191 1.00 27.38 272 VAL A CA 1
ATOM 2029 C C . VAL A 1 272 ? -66.127 4.082 35.567 1.00 27.38 272 VAL A C 1
ATOM 2031 O O . VAL A 1 272 ? -66.158 4.391 36.752 1.00 27.38 272 VAL A O 1
ATOM 2034 N N . GLY A 1 273 ? -66.459 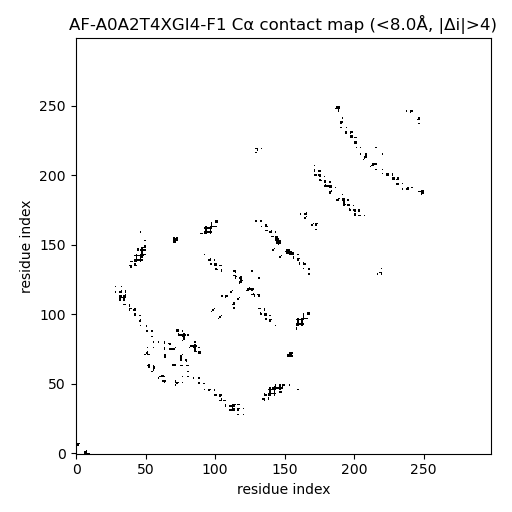4.918 34.565 1.00 26.44 273 GLY A N 1
ATOM 2035 C CA . GLY A 1 273 ? -67.309 6.130 34.666 1.00 26.44 273 GLY A CA 1
ATOM 2036 C C . GLY A 1 273 ? -66.606 7.445 35.056 1.00 26.44 273 GLY A C 1
ATOM 2037 O O . GLY A 1 273 ? -65.614 7.424 35.762 1.00 26.44 273 GLY A O 1
ATOM 2038 N N . SER A 1 274 ? -67.041 8.655 34.680 1.00 26.33 274 SER A N 1
ATOM 2039 C CA . SER A 1 274 ? -68.149 9.144 33.844 1.00 26.33 274 SER A CA 1
ATOM 2040 C C . SER A 1 274 ? -68.116 10.697 33.820 1.00 26.33 274 SER A C 1
ATOM 2042 O O . SER A 1 274 ? -67.950 11.286 34.879 1.00 26.33 274 SER A O 1
ATOM 2044 N N . VAL A 1 275 ? -68.403 11.309 32.655 1.00 27.36 275 VAL A N 1
ATOM 2045 C CA . VAL A 1 275 ? -69.210 12.548 32.423 1.00 27.36 275 VAL A CA 1
ATOM 2046 C C . VAL A 1 275 ? -68.650 13.968 32.710 1.00 27.36 275 VAL A C 1
ATOM 2048 O O . VAL A 1 275 ? -68.165 14.266 33.793 1.00 27.36 275 VAL A O 1
ATOM 2051 N N . GLY A 1 276 ? -68.904 14.872 31.737 1.00 26.31 276 GLY A N 1
ATOM 2052 C CA . GLY A 1 276 ? -69.092 16.336 31.888 1.00 26.31 276 GLY A CA 1
ATOM 2053 C C . GLY A 1 276 ? -68.337 17.166 30.830 1.00 26.31 276 GLY A C 1
ATOM 2054 O O . GLY A 1 276 ? -67.170 17.462 31.029 1.00 26.31 276 GLY A O 1
ATOM 2055 N N . ALA A 1 277 ? -68.815 17.381 29.594 1.00 25.92 277 ALA A N 1
ATOM 2056 C CA . ALA A 1 277 ? -69.798 18.385 29.137 1.00 25.92 277 ALA A CA 1
ATOM 2057 C C . ALA A 1 277 ? -69.615 19.809 29.715 1.00 25.92 277 ALA A C 1
ATOM 2059 O O . ALA A 1 277 ? -69.760 20.001 30.916 1.00 25.92 277 ALA A O 1
ATOM 2060 N N . GLY A 1 278 ? -69.384 20.807 28.846 1.00 26.72 278 GLY A N 1
ATOM 2061 C CA . GLY A 1 278 ? -69.421 22.228 29.219 1.00 26.72 278 GLY A CA 1
ATOM 2062 C C . GLY A 1 278 ? -68.803 23.171 28.184 1.00 26.72 278 GLY A C 1
ATOM 2063 O O . GLY A 1 278 ? -67.638 23.533 28.283 1.00 26.72 278 GLY A O 1
ATOM 2064 N N . SER A 1 279 ? -69.592 23.549 27.180 1.00 27.56 279 SER A N 1
ATOM 2065 C CA . SER A 1 279 ? -69.356 24.677 26.275 1.00 27.56 279 SER A CA 1
ATOM 2066 C C . SER A 1 279 ? -69.642 26.011 26.969 1.00 27.56 279 SER A C 1
ATOM 2068 O O . SER A 1 279 ? -70.673 26.101 27.624 1.00 27.56 279 SER A O 1
ATOM 2070 N N . GLU A 1 280 ? -68.861 27.058 26.704 1.00 31.28 280 GLU A N 1
ATOM 2071 C CA . GLU A 1 280 ? -69.346 28.446 26.712 1.00 31.28 280 GLU A CA 1
ATOM 2072 C C . GLU A 1 280 ? -68.423 29.334 25.865 1.00 31.28 280 GLU A C 1
ATOM 2074 O O . GLU A 1 280 ? -67.207 29.144 25.827 1.00 31.28 280 GLU A O 1
ATOM 2079 N N . GLY A 1 281 ? -69.031 30.246 25.105 1.00 26.53 281 GLY A N 1
ATOM 2080 C CA . GLY A 1 281 ? -68.375 31.136 24.152 1.00 26.53 281 GLY A CA 1
ATOM 2081 C C . GLY A 1 281 ? -68.630 32.617 24.444 1.00 26.53 281 GLY A C 1
ATOM 2082 O O . GLY A 1 281 ? -69.131 32.972 25.503 1.00 26.53 281 GLY A O 1
ATOM 2083 N N . ALA A 1 282 ? -68.354 33.433 23.416 1.00 30.59 282 ALA A N 1
ATOM 2084 C CA . ALA A 1 282 ? -68.458 34.900 23.312 1.00 30.59 282 ALA A CA 1
ATOM 2085 C C . ALA A 1 282 ? -67.282 35.689 23.933 1.00 30.59 282 ALA A C 1
ATOM 2087 O O . ALA A 1 282 ? -66.832 35.393 25.026 1.00 30.59 282 ALA A O 1
ATOM 2088 N N . GLY A 1 283 ? -66.713 36.727 23.310 1.00 28.22 283 GLY A N 1
ATOM 2089 C CA . GLY A 1 283 ? -66.995 37.427 22.054 1.00 28.22 283 GLY A CA 1
ATOM 2090 C C . GLY A 1 283 ? -66.183 38.741 21.985 1.00 28.22 283 GLY A C 1
ATOM 2091 O O . GLY A 1 283 ? -65.659 39.192 22.997 1.00 28.22 283 GLY A O 1
ATOM 2092 N N . GLY A 1 284 ? -66.127 39.372 20.801 1.00 29.48 284 GLY A N 1
ATOM 2093 C CA . GLY A 1 284 ? -65.726 40.785 20.607 1.00 29.48 284 GLY A CA 1
ATOM 2094 C C . GLY A 1 284 ? -64.373 40.988 19.904 1.00 29.48 284 GLY A C 1
ATOM 2095 O O . GLY A 1 284 ? -63.334 40.874 20.531 1.00 29.48 284 GLY A O 1
ATOM 2096 N N . LYS A 1 285 ? -64.335 41.117 18.569 1.00 33.75 285 LYS A N 1
ATOM 2097 C CA . LYS A 1 285 ? -64.474 42.344 17.735 1.00 33.75 285 LYS A CA 1
ATOM 2098 C C . LYS A 1 285 ? -63.181 43.167 17.583 1.00 33.75 285 LYS A C 1
ATOM 2100 O O . LYS A 1 285 ? -62.663 43.709 18.546 1.00 33.75 285 LYS A O 1
ATOM 2105 N N . GLY A 1 286 ? -62.774 43.359 16.325 1.00 31.66 286 GLY A N 1
ATOM 2106 C CA . GLY A 1 286 ? -61.785 44.353 15.895 1.00 31.66 286 GLY A CA 1
ATOM 2107 C C . GLY A 1 286 ? -61.381 44.164 14.431 1.00 31.66 286 GLY A C 1
ATOM 2108 O O . GLY A 1 286 ? -60.429 43.454 14.141 1.00 31.66 286 GLY A O 1
ATOM 2109 N 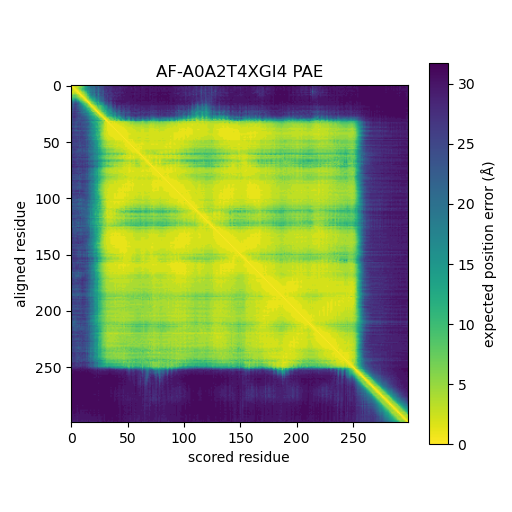N . ALA A 1 287 ? -62.151 44.747 13.512 1.00 34.38 287 ALA A N 1
ATOM 2110 C CA . ALA A 1 287 ? -61.932 44.733 12.066 1.00 34.38 287 ALA A CA 1
ATOM 2111 C C . ALA A 1 287 ? -61.044 45.908 11.607 1.00 34.38 287 ALA A C 1
ATOM 2113 O O . ALA A 1 287 ? -61.035 46.942 12.269 1.00 34.38 287 ALA A O 1
ATOM 2114 N N . GLY A 1 288 ? -60.438 45.801 10.414 1.00 31.53 288 GLY A N 1
ATOM 2115 C CA . GLY A 1 288 ? -60.286 46.971 9.535 1.00 31.53 288 GLY A CA 1
ATOM 2116 C C . GLY A 1 288 ? -59.014 47.095 8.682 1.00 31.53 288 GLY A C 1
ATOM 2117 O O . GLY A 1 288 ? -58.017 47.615 9.155 1.00 31.53 288 GLY A O 1
ATOM 2118 N N . SER A 1 289 ? -59.163 46.756 7.391 1.00 34.66 289 SER A N 1
ATOM 2119 C CA . SER A 1 289 ? -58.595 47.402 6.178 1.00 34.66 289 SER A CA 1
ATOM 2120 C C . SER A 1 289 ? -57.065 47.370 5.952 1.00 34.66 289 SER A C 1
ATOM 2122 O O . SER A 1 289 ? -56.296 47.832 6.780 1.00 34.66 289 SER A O 1
ATOM 2124 N N . ALA A 1 290 ? -56.552 46.716 4.902 1.00 35.69 290 ALA A N 1
ATOM 2125 C CA . ALA A 1 290 ? -56.551 47.075 3.468 1.00 35.69 290 ALA A CA 1
ATOM 2126 C C . ALA A 1 290 ? -55.494 48.133 3.087 1.00 35.69 290 ALA A C 1
ATOM 2128 O O . ALA A 1 290 ? -55.490 49.238 3.614 1.00 35.69 290 ALA A O 1
ATOM 2129 N N . GLY A 1 291 ? -54.642 47.804 2.107 1.00 33.41 291 GLY A N 1
ATOM 2130 C CA . GLY A 1 291 ? -53.716 48.760 1.495 1.00 33.41 291 GLY A CA 1
ATOM 2131 C C . GLY A 1 291 ? -52.622 48.113 0.645 1.00 33.41 291 GLY A C 1
ATOM 2132 O O . GLY A 1 291 ? -51.489 47.986 1.088 1.00 33.41 291 GLY A O 1
ATOM 2133 N N . ALA A 1 292 ? -52.961 47.718 -0.583 1.00 38.78 292 ALA A N 1
ATOM 2134 C CA . ALA A 1 292 ? -52.005 47.394 -1.641 1.00 38.78 292 ALA A CA 1
ATOM 2135 C C . ALA A 1 292 ? -51.647 48.658 -2.450 1.00 38.78 292 ALA A C 1
ATOM 2137 O O . ALA A 1 292 ? -52.542 49.435 -2.775 1.00 38.78 292 ALA A O 1
ATOM 2138 N N . LYS A 1 293 ? -50.359 48.829 -2.783 1.00 41.19 293 LYS A N 1
ATOM 2139 C CA . LYS A 1 293 ? -49.730 49.652 -3.852 1.00 41.19 293 LYS A CA 1
ATOM 2140 C C . LYS A 1 293 ? -48.210 49.466 -3.661 1.00 41.19 293 LYS A C 1
ATOM 2142 O O . LYS A 1 293 ? -47.764 49.516 -2.526 1.00 41.19 293 LYS A O 1
ATOM 2147 N N . GLY A 1 294 ? -47.331 49.212 -4.626 1.00 36.34 294 GLY A N 1
ATOM 2148 C CA . GLY A 1 294 ? -47.359 49.275 -6.085 1.00 36.34 294 GLY A CA 1
ATOM 2149 C C . GLY A 1 294 ? -45.998 49.832 -6.547 1.00 36.34 294 GLY A C 1
ATOM 2150 O O . GLY A 1 294 ? -45.567 50.822 -5.970 1.00 36.34 294 GLY A O 1
ATOM 2151 N N . SER A 1 295 ? -45.384 49.221 -7.580 1.00 39.81 295 SER A N 1
ATOM 2152 C CA . SER A 1 295 ? -44.242 49.700 -8.414 1.00 39.81 295 SER A CA 1
ATOM 2153 C C . SER A 1 295 ? -42.914 50.042 -7.701 1.00 39.81 295 SER A C 1
ATOM 2155 O O . SER A 1 295 ? -42.911 50.551 -6.597 1.00 39.81 295 SER A O 1
ATOM 2157 N N . GLY A 1 296 ? -41.710 49.814 -8.226 1.00 36.03 296 GLY A N 1
ATOM 2158 C CA . GLY A 1 296 ? -41.249 49.616 -9.597 1.00 36.03 296 GLY A CA 1
ATOM 2159 C C . GLY A 1 296 ? -40.117 50.616 -9.887 1.00 36.03 296 GLY A C 1
ATOM 2160 O O . GLY A 1 296 ? -40.365 51.809 -9.844 1.00 36.03 296 GLY A O 1
ATOM 2161 N N . GLY A 1 297 ? -38.920 50.114 -10.216 1.00 35.31 297 GLY A N 1
ATOM 2162 C CA . GLY A 1 297 ? -38.008 50.718 -11.198 1.00 35.31 297 GLY A CA 1
ATOM 2163 C C . GLY A 1 297 ? -37.116 51.919 -10.826 1.00 35.31 297 GLY A C 1
ATOM 2164 O O . GLY A 1 297 ? -37.580 52.964 -10.394 1.00 35.31 297 GLY A O 1
ATOM 2165 N N . THR A 1 298 ? -35.852 51.775 -11.248 1.00 40.78 298 THR A N 1
ATOM 2166 C CA . THR A 1 298 ? -34.803 52.776 -11.552 1.00 40.78 298 THR A CA 1
ATOM 2167 C C . THR A 1 298 ? -33.906 53.275 -10.413 1.00 40.78 298 THR A C 1
ATOM 2169 O O . THR A 1 298 ? -34.372 53.725 -9.371 1.00 40.78 298 THR A O 1
ATOM 2172 N N . GLY A 1 299 ? -32.597 53.173 -10.673 1.00 45.69 299 GLY A N 1
ATOM 2173 C CA . GLY A 1 299 ? -31.469 53.505 -9.807 1.00 45.69 299 GLY A CA 1
ATOM 2174 C C . GLY A 1 299 ? -30.266 52.658 -10.183 1.00 45.69 299 GLY A C 1
ATOM 2175 O O . GLY A 1 299 ? -30.112 51.593 -9.551 1.00 45.69 299 GLY A O 1
#

Nearest PDB structures (foldseek):
  5xj6-assembly1_A  TM=7.543E-01  e=4.133E-10  Aquifex aeolicus VF5
  5xj8-assembly1_A  TM=7.445E-01  e=4.008E-09  Aquifex aeolicus VF5

pLDDT: mean 79.23, std 25.25, range [25.14, 98.69]

Secondary structure (DSSP, 8-state):
-EETTEE-PPP----S-HHHHHHHHHHHHHHHHHHHHHHHHHHHHHHT--HHHHHHHHHHS--GGGSTT--SSHHHHHHHT-HHHHHHHHHHHHHHHHHIIIIITHHHHHTT-SHHHHHHHHT-TT--HHHHHHHHHHHHHHHHHS-GGGTT-----HHHHHHHHHHH-HHHHHHHHHHHHHHHHHH--HHHHHHHHHHHHHHHHHHHHHHH-----HHHHHHHHHHHHHHHHHTHHHHHHHHTT-PPPTT-PPPP-------------------------------------------

Foldseek 3Di:
DDDDHDDDDDDDDDDDDVVPCVVVVVVVLVVLVVLLVVLLVVLLQLLLPLLQQCCCCVVPVDGLLVDDPNASALVSCCVPVNDVSSVRRLVSNLVSLLCQLAPSQVSSVVSVHAQVSVCVVVVPPVRDNLNSSVSSSVSSLCSQQQRPVPRGRHHNSPSSNLNSCCNRPVQLSVVLVVQLVVCCVVVQANLVSLLRSLVCSLVSVVCCCPVVVDDDDPVVSVVSNVVSVVSNVVCVVVVVCVVVVNGDGPPPDDDPPDPPPDDDDDDDDDDDDDDDDDDDDDDDDDDDDDDDDDDDDDD

Radius of gyration: 32.64 Å; Cα contacts (8 Å, |Δi|>4): 375; chains: 1; bounding box: 105×72×84 Å